Protein AF-A0A7J7NWH2-F1 (afdb_monomer_lite)

Secondary structure (DSSP, 8-state):
-HHHHHHHHHHHHHHHHHHHHHHHHHHHHHHHHHHHHHHHHHHHHHHHHHHHHHHHHHHHHHHHHHHHTS------PPPHHHHHHHHHHHHHHHHHHHHHHHHHHHHHHHHHHHHHHHHHHHHHHHHHHHHHHHHHHHHHHHHHHHHHHHHHHHHHHHHHHHHHHHHHHHHHHS-HHHHHHHHHHHHHHHHHHHHHHHHHHHHHHHHHHHHHHHHHHHHHHHHHHHHHHHHHHHHHHHHHHHHHHHHGGG-

Structure (mmCIF, N/CA/C/O backbone):
data_AF-A0A7J7NWH2-F1
#
_entry.id   AF-A0A7J7NWH2-F1
#
loop_
_atom_site.group_PDB
_atom_site.id
_atom_site.type_symbol
_atom_site.label_atom_id
_atom_site.label_alt_id
_atom_site.label_comp_id
_atom_site.label_asym_id
_atom_site.label_entity_id
_atom_site.label_seq_id
_atom_site.pdbx_PDB_ins_code
_atom_site.Cartn_x
_atom_site.Cartn_y
_atom_site.Cartn_z
_atom_site.occupancy
_atom_site.B_iso_or_equiv
_atom_site.auth_seq_id
_atom_site.auth_comp_id
_atom_site.auth_asym_id
_atom_site.auth_atom_id
_atom_site.pdbx_PDB_model_num
ATOM 1 N N . MET A 1 1 ? -12.385 16.523 13.096 1.00 42.03 1 MET A N 1
ATOM 2 C CA . MET A 1 1 ? -11.917 17.461 12.053 1.00 42.03 1 MET A CA 1
ATOM 3 C C . MET A 1 1 ? -10.409 17.390 11.845 1.00 42.03 1 MET A C 1
ATOM 5 O O . MET A 1 1 ? -10.017 17.396 10.698 1.00 42.03 1 MET A O 1
ATOM 9 N N . VAL A 1 2 ? -9.583 17.246 12.892 1.00 38.19 2 VAL A N 1
ATOM 10 C CA . VAL A 1 2 ? -8.112 17.143 12.751 1.00 38.19 2 VAL A CA 1
ATOM 11 C C . VAL A 1 2 ? -7.663 15.860 12.024 1.00 38.19 2 VAL A C 1
ATOM 13 O O . VAL A 1 2 ? -6.924 15.949 11.060 1.00 38.19 2 VAL A O 1
ATOM 16 N N . ALA A 1 3 ? -8.230 14.693 12.357 1.00 41.72 3 ALA A N 1
ATOM 17 C CA . ALA A 1 3 ? -7.854 13.412 11.732 1.00 41.72 3 ALA A CA 1
ATOM 18 C C . ALA A 1 3 ? -8.201 13.264 10.232 1.00 41.72 3 ALA A C 1
ATOM 20 O O . ALA A 1 3 ? -7.711 12.354 9.585 1.00 41.72 3 ALA A O 1
ATOM 21 N N . ALA A 1 4 ? -9.062 14.125 9.675 1.00 43.22 4 ALA A N 1
ATOM 22 C CA . ALA A 1 4 ? -9.371 14.107 8.239 1.00 43.22 4 ALA A CA 1
ATOM 23 C C . ALA A 1 4 ? -8.361 14.928 7.418 1.00 43.22 4 ALA A C 1
ATOM 25 O O . ALA A 1 4 ? -8.213 14.694 6.226 1.00 43.22 4 ALA A O 1
ATOM 26 N N . VAL A 1 5 ? -7.677 15.880 8.062 1.00 41.94 5 VAL A N 1
ATOM 27 C CA . VAL A 1 5 ? -6.673 16.739 7.423 1.00 41.94 5 VAL A CA 1
ATOM 28 C C . VAL A 1 5 ? -5.338 16.002 7.301 1.00 41.94 5 VAL A C 1
ATOM 30 O O . VAL A 1 5 ? -4.682 16.134 6.275 1.00 41.94 5 VAL A O 1
ATOM 33 N N . ASP A 1 6 ? -4.979 15.169 8.284 1.00 48.03 6 ASP A N 1
ATOM 34 C CA . ASP A 1 6 ? -3.743 14.364 8.253 1.00 48.03 6 ASP A CA 1
ATOM 35 C C . ASP A 1 6 ? -3.772 13.256 7.177 1.00 48.03 6 ASP A C 1
ATOM 37 O O . ASP A 1 6 ? -2.741 12.920 6.589 1.00 48.03 6 ASP A O 1
ATOM 41 N N . ASP A 1 7 ? -4.963 12.733 6.869 1.00 51.66 7 ASP A N 1
ATOM 42 C CA . ASP A 1 7 ? -5.186 11.681 5.864 1.00 51.66 7 ASP A CA 1
ATOM 43 C C . ASP A 1 7 ? -5.081 12.241 4.426 1.00 51.66 7 ASP A C 1
ATOM 45 O O . ASP A 1 7 ? -4.488 11.624 3.542 1.00 51.66 7 ASP A O 1
ATOM 49 N N . GLU A 1 8 ? -5.575 13.465 4.189 1.00 52.34 8 GLU A N 1
ATOM 50 C CA . GLU A 1 8 ? -5.373 14.183 2.918 1.00 52.34 8 GLU A CA 1
ATOM 51 C C . GLU A 1 8 ? -3.922 14.643 2.734 1.00 52.34 8 GLU A C 1
ATOM 53 O O . GLU A 1 8 ? -3.403 14.580 1.618 1.00 52.34 8 GLU A O 1
ATOM 58 N N . PHE A 1 9 ? -3.249 15.059 3.813 1.00 50.22 9 PHE A N 1
ATOM 59 C CA . PHE A 1 9 ? -1.852 15.496 3.760 1.00 50.22 9 PHE A CA 1
ATOM 60 C C . PHE A 1 9 ? -0.910 14.352 3.375 1.00 50.22 9 PHE A C 1
ATOM 62 O O . PHE A 1 9 ? -0.084 14.517 2.482 1.00 50.22 9 PHE A O 1
ATOM 69 N N . SER A 1 10 ? -1.097 13.173 3.973 1.00 62.44 10 SER A N 1
ATOM 70 C CA . SER A 1 10 ? -0.284 11.983 3.679 1.00 62.44 10 SER A CA 1
ATOM 71 C C . SER A 1 10 ? -0.466 11.503 2.233 1.00 62.44 10 SER A C 1
ATOM 73 O O . SER A 1 10 ? 0.479 11.052 1.587 1.00 62.44 10 SER A O 1
ATOM 75 N N . LYS A 1 11 ? -1.682 11.644 1.690 1.00 58.41 11 LYS A N 1
ATOM 76 C CA . LYS A 1 11 ? -1.998 11.312 0.295 1.00 58.41 11 LYS A CA 1
ATOM 77 C C . LYS A 1 11 ? -1.338 12.279 -0.689 1.00 58.41 11 LYS A C 1
ATOM 79 O O . LYS A 1 11 ? -0.757 11.839 -1.675 1.00 58.41 11 LYS A O 1
ATOM 84 N N . LEU A 1 12 ? -1.395 13.577 -0.386 1.00 61.91 12 LEU A N 1
ATOM 85 C CA . LEU A 1 12 ? -0.749 14.637 -1.165 1.00 61.91 12 LEU A CA 1
ATOM 86 C C . LEU A 1 12 ? 0.776 14.515 -1.162 1.00 61.91 12 LEU A C 1
ATOM 88 O O . LEU A 1 12 ? 1.414 14.816 -2.166 1.00 61.91 12 LEU A O 1
ATOM 92 N N . GLU A 1 13 ? 1.367 14.080 -0.053 1.00 65.44 13 GLU A N 1
ATOM 93 C CA . GLU A 1 13 ? 2.818 13.940 0.077 1.00 65.44 13 GLU A CA 1
ATOM 94 C C . GLU A 1 13 ? 3.344 12.755 -0.749 1.00 65.44 13 GLU A C 1
ATOM 96 O O . GLU A 1 13 ? 4.272 12.929 -1.539 1.00 65.44 13 GLU A O 1
ATOM 101 N N . LEU A 1 14 ? 2.657 11.607 -0.703 1.00 56.75 14 LEU A N 1
ATOM 102 C CA . LEU A 1 14 ? 2.934 10.451 -1.571 1.00 56.75 14 LEU A CA 1
ATOM 103 C C . LEU A 1 14 ? 2.718 10.757 -3.062 1.00 56.75 14 LEU A C 1
ATOM 105 O O . LEU A 1 14 ? 3.488 10.320 -3.917 1.00 56.75 14 LEU A O 1
ATOM 109 N N . GLU A 1 15 ? 1.677 11.519 -3.397 1.00 58.44 15 GLU A N 1
ATOM 110 C CA . GLU A 1 15 ? 1.388 11.913 -4.779 1.00 58.44 15 GLU A CA 1
ATOM 111 C C . GLU A 1 15 ? 2.439 12.893 -5.322 1.00 58.44 15 GLU A C 1
ATOM 113 O O . GLU A 1 15 ? 2.851 12.797 -6.479 1.00 58.44 15 GLU A O 1
ATOM 118 N N . LYS A 1 16 ? 2.968 13.762 -4.459 1.00 65.31 16 LYS A N 1
ATOM 119 C CA . LYS A 1 16 ? 4.071 14.668 -4.785 1.00 65.31 16 LYS A CA 1
ATOM 120 C C . LYS A 1 16 ? 5.397 13.928 -4.961 1.00 65.31 16 LYS A C 1
ATOM 122 O O . LYS A 1 16 ? 6.154 14.249 -5.875 1.00 65.31 16 LYS A O 1
ATOM 127 N N . GLU A 1 17 ? 5.685 12.925 -4.134 1.00 57.22 17 GLU A N 1
ATOM 128 C CA . GLU A 1 17 ? 6.858 12.059 -4.319 1.00 57.22 17 GLU A CA 1
ATOM 129 C C . GLU A 1 17 ? 6.773 11.264 -5.629 1.00 57.22 17 GLU A C 1
ATOM 131 O O . GLU A 1 17 ? 7.767 11.177 -6.356 1.00 57.22 17 GLU A O 1
ATOM 136 N N . ARG A 1 18 ? 5.576 10.780 -5.992 1.00 56.66 18 ARG A N 1
ATOM 137 C CA . ARG A 1 18 ? 5.301 10.143 -7.290 1.00 56.66 18 ARG A CA 1
ATOM 138 C C . ARG A 1 18 ? 5.564 11.088 -8.456 1.00 56.66 18 ARG A C 1
ATOM 140 O O . ARG A 1 18 ? 6.207 10.695 -9.428 1.00 56.66 18 ARG A O 1
ATOM 147 N N . GLU A 1 19 ? 5.085 12.323 -8.365 1.00 57.31 19 GLU A N 1
ATOM 148 C CA . GLU A 1 19 ? 5.275 13.324 -9.413 1.00 57.31 19 GLU A CA 1
ATOM 149 C C . GLU A 1 19 ? 6.762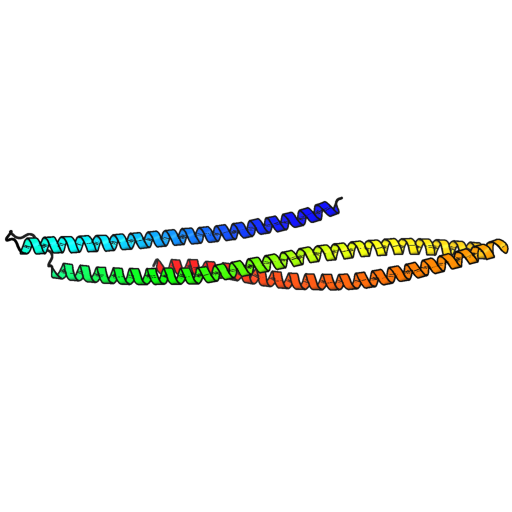 13.672 -9.580 1.00 57.31 19 GLU A C 1
ATOM 151 O O . GLU A 1 19 ? 7.267 13.712 -10.700 1.00 57.31 19 GLU A O 1
ATOM 156 N N . VAL A 1 20 ? 7.504 13.810 -8.477 1.00 61.88 20 VAL A N 1
ATOM 157 C CA . VAL A 1 20 ? 8.949 14.083 -8.503 1.00 61.88 20 VAL A CA 1
ATOM 158 C C . VAL A 1 20 ? 9.750 12.907 -9.071 1.00 61.88 20 VAL A C 1
ATOM 160 O O . VAL A 1 20 ? 10.662 13.128 -9.869 1.00 61.88 20 VAL A O 1
ATOM 163 N N . ALA A 1 21 ? 9.438 11.666 -8.690 1.00 48.91 21 ALA A N 1
ATOM 164 C CA . ALA A 1 21 ? 10.124 10.484 -9.213 1.00 48.91 21 ALA A CA 1
ATOM 165 C C . ALA A 1 21 ? 9.845 10.280 -10.712 1.00 48.91 21 ALA A C 1
ATOM 167 O O . ALA A 1 21 ? 10.774 10.047 -11.487 1.00 48.91 21 ALA A O 1
ATOM 168 N N . ALA A 1 22 ? 8.589 10.449 -11.137 1.00 48.03 22 ALA A N 1
ATOM 169 C CA . ALA A 1 22 ? 8.200 10.361 -12.542 1.00 48.03 22 ALA A CA 1
ATOM 170 C C . ALA A 1 22 ? 8.832 11.475 -13.393 1.00 48.03 22 ALA A C 1
ATOM 172 O O . ALA A 1 22 ? 9.253 11.222 -14.521 1.00 48.03 22 ALA A O 1
ATOM 173 N N . LEU A 1 23 ? 8.933 12.699 -12.863 1.00 55.84 23 LEU A N 1
ATOM 174 C CA . LEU A 1 23 ? 9.604 13.808 -13.546 1.00 55.84 23 LEU A CA 1
ATOM 175 C C . LEU A 1 23 ? 11.102 13.548 -13.720 1.00 55.84 23 LEU A C 1
ATOM 177 O O . LEU A 1 23 ? 11.611 13.753 -14.816 1.00 55.84 23 LEU A O 1
ATOM 181 N N . LYS A 1 24 ? 11.786 13.031 -12.693 1.00 53.12 24 LYS A N 1
ATOM 182 C CA . LYS A 1 24 ? 13.212 12.677 -12.790 1.00 53.12 24 LYS A CA 1
ATOM 183 C C . LYS A 1 24 ? 13.473 11.579 -13.818 1.00 53.12 24 LYS A C 1
ATOM 185 O O . LYS A 1 24 ? 14.427 11.677 -14.576 1.00 53.12 24 LYS A O 1
ATOM 190 N N . LEU A 1 25 ? 12.622 10.553 -13.872 1.00 47.66 25 LEU A N 1
ATOM 191 C CA . LEU A 1 25 ? 12.733 9.498 -14.886 1.00 47.66 25 LEU A CA 1
ATOM 192 C C . LEU A 1 25 ? 12.495 10.042 -16.301 1.00 47.66 25 LEU A C 1
ATOM 194 O O . LEU A 1 25 ? 13.230 9.690 -17.219 1.00 47.66 25 LEU A O 1
ATOM 198 N N . LYS A 1 26 ? 11.517 10.940 -16.475 1.00 51.09 26 LYS A N 1
ATOM 199 C CA . LYS A 1 26 ? 11.272 11.612 -17.761 1.00 51.09 26 LYS A CA 1
ATOM 200 C C . LYS A 1 26 ? 12.427 12.509 -18.192 1.00 51.09 26 LYS A C 1
ATOM 202 O O . LYS A 1 26 ? 12.730 12.548 -19.376 1.00 51.09 26 LYS A O 1
ATOM 207 N N . GLU A 1 27 ? 13.049 13.219 -17.256 1.00 55.75 27 GLU A N 1
ATOM 208 C CA . GLU A 1 27 ? 14.205 14.082 -17.518 1.00 55.75 27 GLU A CA 1
ATOM 209 C C . GLU A 1 27 ? 15.414 13.252 -17.969 1.00 55.75 27 GLU A C 1
ATOM 211 O O . GLU A 1 27 ? 15.982 13.532 -19.018 1.00 55.75 27 GLU A O 1
ATOM 216 N N . VAL A 1 28 ? 15.721 12.157 -17.264 1.00 47.66 28 VAL A N 1
ATOM 217 C CA . VAL A 1 28 ? 16.800 11.228 -17.649 1.00 47.66 28 VAL A CA 1
ATOM 218 C C . VAL A 1 28 ? 16.538 10.590 -19.018 1.00 47.66 28 VAL A C 1
ATOM 220 O O . VAL A 1 28 ? 17.453 10.480 -19.833 1.00 47.66 28 VAL A O 1
ATOM 223 N N . TRP A 1 29 ? 15.292 10.202 -19.303 1.00 47.03 29 TRP A N 1
ATOM 224 C CA . TRP A 1 29 ? 14.929 9.645 -20.606 1.00 47.03 29 TRP A CA 1
ATOM 225 C C . TRP A 1 29 ? 15.042 10.683 -21.730 1.00 47.03 29 TRP A C 1
ATOM 227 O O . TRP A 1 29 ? 15.590 10.377 -22.784 1.00 47.03 29 TRP A O 1
ATOM 237 N N . ALA A 1 30 ? 14.595 11.921 -21.497 1.00 49.44 30 ALA A N 1
ATOM 238 C CA . ALA A 1 30 ? 14.727 13.009 -22.464 1.00 49.44 30 ALA A CA 1
ATOM 239 C C . ALA A 1 30 ? 16.199 13.332 -22.771 1.00 49.44 30 ALA A C 1
ATOM 241 O O . ALA A 1 30 ? 16.556 13.449 -23.938 1.00 49.44 30 ALA A O 1
ATOM 242 N N . GLU A 1 31 ? 17.066 13.387 -21.754 1.00 51.81 31 GLU A N 1
ATOM 243 C CA . GLU A 1 31 ? 18.511 13.580 -21.945 1.00 51.81 31 GLU A CA 1
ATOM 244 C C . GLU A 1 31 ? 19.148 12.438 -22.754 1.00 51.81 31 GLU A C 1
ATOM 246 O O . GLU A 1 31 ? 20.003 12.680 -23.605 1.00 51.81 31 GLU A O 1
ATOM 251 N N . SER A 1 32 ? 18.725 11.192 -22.520 1.00 46.03 32 SER A N 1
ATOM 252 C CA . SER A 1 32 ? 19.213 10.030 -23.271 1.00 46.03 32 SER A CA 1
ATOM 253 C C . SER A 1 32 ? 18.766 10.052 -24.738 1.00 46.03 32 SER A C 1
ATOM 255 O O . SER A 1 32 ? 19.565 9.737 -25.622 1.00 46.03 32 SER A O 1
ATOM 257 N N . VAL A 1 33 ? 17.520 10.458 -25.005 1.00 46.78 33 VAL A N 1
ATOM 258 C CA . VAL A 1 33 ? 16.982 10.616 -26.366 1.00 46.78 33 VAL A CA 1
ATOM 259 C C . VAL A 1 33 ? 17.685 11.754 -27.105 1.00 46.78 33 VAL A C 1
ATOM 261 O O . VAL A 1 33 ? 18.123 11.549 -28.236 1.00 46.78 33 VAL A O 1
ATOM 264 N N . ASP A 1 34 ? 17.862 12.912 -26.465 1.00 54.28 34 ASP A N 1
ATOM 265 C CA . ASP A 1 34 ? 18.563 14.060 -27.051 1.00 54.28 34 ASP A CA 1
ATOM 266 C C . ASP A 1 34 ? 20.012 13.699 -27.420 1.00 54.28 34 ASP A C 1
ATOM 268 O O . ASP A 1 34 ? 20.495 14.059 -28.498 1.00 54.28 34 ASP A O 1
ATOM 272 N N . GLU A 1 35 ? 20.709 12.948 -26.562 1.00 49.78 35 GLU A N 1
ATOM 273 C CA . GLU A 1 35 ? 22.072 12.489 -26.839 1.00 49.78 35 GLU A CA 1
ATOM 274 C C . GLU A 1 35 ? 22.106 11.466 -27.986 1.00 49.78 35 GLU A C 1
ATOM 276 O O . GLU A 1 35 ? 22.949 11.560 -28.881 1.00 49.78 35 GLU A O 1
ATOM 281 N N . ALA A 1 36 ? 21.143 10.539 -28.040 1.00 44.16 36 ALA A N 1
ATOM 282 C CA . ALA A 1 36 ? 21.008 9.601 -29.152 1.00 44.16 36 ALA A CA 1
ATOM 283 C C . ALA A 1 36 ? 20.737 10.318 -30.491 1.00 44.16 36 ALA A C 1
ATOM 285 O O . ALA A 1 36 ? 21.377 10.000 -31.497 1.00 44.16 36 ALA A O 1
ATOM 286 N N . GLU A 1 37 ? 19.854 11.322 -30.519 1.00 49.16 37 GLU A N 1
ATOM 287 C CA . GLU A 1 37 ? 19.589 12.139 -31.714 1.00 49.16 37 GLU A CA 1
ATOM 288 C C . GLU A 1 37 ? 20.829 12.922 -32.160 1.00 49.16 37 GLU A C 1
ATOM 290 O O . GLU A 1 37 ? 21.135 13.015 -33.359 1.00 49.16 37 GLU A O 1
ATOM 295 N N . ARG A 1 38 ? 21.587 13.461 -31.200 1.00 62.41 38 ARG A N 1
ATOM 296 C CA . ARG A 1 38 ? 22.829 14.189 -31.466 1.00 62.41 38 ARG A CA 1
ATOM 297 C C . ARG A 1 38 ? 23.872 13.288 -32.131 1.00 62.41 38 ARG A C 1
ATOM 299 O O . ARG A 1 38 ? 24.513 13.704 -33.101 1.00 62.41 38 ARG A O 1
ATOM 306 N N . LEU A 1 39 ? 23.990 12.048 -31.662 1.00 50.38 39 LEU A N 1
ATOM 307 C CA . LEU A 1 39 ? 24.909 11.040 -32.195 1.00 50.38 39 LEU A CA 1
ATOM 308 C C . LEU A 1 39 ? 24.507 10.560 -33.593 1.00 50.38 39 LEU A C 1
ATOM 310 O O . LEU A 1 39 ? 25.357 10.496 -34.485 1.00 50.38 39 LEU A O 1
ATOM 314 N N . VAL A 1 40 ? 23.216 10.312 -33.830 1.00 49.81 40 VAL A N 1
ATOM 315 C CA . VAL A 1 40 ? 22.693 9.988 -35.171 1.00 49.81 40 VAL A CA 1
ATOM 316 C C . VAL A 1 40 ? 22.983 11.129 -36.153 1.00 49.81 40 VAL A C 1
ATOM 318 O O . VAL A 1 40 ? 23.450 10.901 -37.270 1.00 49.81 40 VAL A O 1
ATOM 321 N N . THR A 1 41 ? 22.800 12.379 -35.724 1.00 62.06 41 THR A N 1
ATOM 322 C CA . THR A 1 41 ? 23.081 13.560 -36.555 1.00 62.06 41 THR A CA 1
ATOM 323 C C . THR A 1 41 ? 24.577 13.706 -36.870 1.00 62.06 41 THR A C 1
ATOM 325 O O . THR A 1 41 ? 24.951 14.051 -37.998 1.00 62.06 41 THR A O 1
ATOM 328 N N . ALA A 1 42 ? 25.455 13.419 -35.903 1.00 60.03 42 ALA A N 1
ATOM 329 C CA . ALA A 1 42 ? 26.905 13.429 -36.098 1.00 60.03 42 ALA A CA 1
ATOM 330 C C . ALA A 1 42 ? 27.367 12.329 -37.075 1.00 60.03 42 ALA A C 1
ATOM 332 O O . ALA A 1 42 ? 28.158 12.612 -37.983 1.00 60.03 42 ALA A O 1
ATOM 333 N N . SER A 1 43 ? 26.819 11.113 -36.953 1.00 52.78 43 SER A N 1
ATOM 334 C CA . SER A 1 43 ? 27.051 9.992 -37.881 1.00 52.78 43 SER A CA 1
ATOM 335 C C . SER A 1 43 ? 26.637 10.354 -39.311 1.00 52.78 43 SER A C 1
ATOM 337 O O . SER A 1 43 ? 27.459 10.306 -40.233 1.00 52.78 43 SER A O 1
ATOM 339 N N . ALA A 1 44 ? 25.407 10.849 -39.487 1.00 56.91 44 ALA A N 1
ATOM 340 C CA . ALA A 1 44 ? 24.885 11.275 -40.785 1.00 56.91 44 ALA A CA 1
ATOM 341 C C . ALA A 1 44 ? 25.741 12.382 -41.428 1.00 56.91 44 ALA A C 1
ATOM 343 O O . ALA A 1 44 ? 25.976 12.388 -42.638 1.00 56.91 44 ALA A O 1
ATOM 344 N N . THR A 1 45 ? 26.264 13.312 -40.624 1.00 65.12 45 THR A N 1
ATOM 345 C CA . THR A 1 45 ? 27.167 14.372 -41.099 1.00 65.12 45 THR A CA 1
ATOM 346 C C . THR A 1 45 ? 28.505 13.804 -41.588 1.00 65.12 45 THR A C 1
ATOM 348 O O . THR A 1 45 ? 29.005 14.212 -42.638 1.00 65.12 45 THR A O 1
ATOM 351 N N . SER A 1 46 ? 29.074 12.830 -40.872 1.00 62.97 46 SER A N 1
ATOM 352 C CA . SER A 1 46 ? 30.309 12.143 -41.271 1.00 62.97 46 SER A CA 1
ATOM 353 C C . SER A 1 46 ? 30.134 11.351 -42.575 1.00 62.97 46 SER A C 1
ATOM 355 O O . SER A 1 46 ? 30.945 11.475 -43.497 1.00 62.97 46 SER A O 1
ATOM 357 N N . GLN A 1 47 ? 29.025 10.617 -42.710 1.00 56.03 47 GLN A N 1
ATOM 358 C CA . GLN A 1 47 ? 28.688 9.880 -43.931 1.00 56.03 47 GLN A CA 1
ATOM 359 C C . GLN A 1 47 ? 28.471 10.802 -45.132 1.00 56.03 47 GLN A C 1
ATOM 361 O O . GLN A 1 47 ? 28.984 10.525 -46.216 1.00 56.03 47 GLN A O 1
ATOM 366 N N . ASN A 1 48 ? 27.776 11.927 -44.945 1.00 64.75 48 ASN A N 1
ATOM 367 C CA . ASN A 1 48 ? 27.600 12.929 -45.996 1.00 64.75 48 ASN A CA 1
ATOM 368 C C . ASN A 1 48 ? 28.941 13.533 -46.443 1.00 64.75 48 ASN A C 1
ATOM 370 O O . ASN A 1 48 ? 29.143 13.765 -47.635 1.00 64.75 48 ASN A O 1
ATOM 374 N N . ASN A 1 49 ? 29.888 13.726 -45.520 1.00 65.44 49 ASN A N 1
ATOM 375 C CA . ASN A 1 49 ? 31.236 14.194 -45.849 1.00 65.44 49 ASN A CA 1
ATOM 376 C C . ASN A 1 49 ? 32.043 13.151 -46.643 1.00 65.44 49 ASN A C 1
ATOM 378 O O . ASN A 1 49 ? 32.698 13.511 -47.623 1.00 65.44 49 ASN A O 1
ATOM 382 N N . LEU A 1 50 ? 31.991 11.868 -46.265 1.00 58.69 50 LEU A N 1
ATOM 383 C CA . LEU A 1 50 ? 32.639 10.772 -47.004 1.00 58.69 50 LEU A CA 1
ATOM 384 C C . LEU A 1 50 ? 32.019 10.581 -48.397 1.00 58.69 50 LEU A C 1
ATOM 386 O O . LEU A 1 50 ? 32.743 10.489 -49.389 1.00 58.69 50 LEU A O 1
ATOM 390 N N . ALA A 1 51 ? 30.688 10.611 -48.493 1.00 57.91 51 ALA A N 1
ATOM 391 C CA . ALA A 1 51 ? 29.964 10.560 -49.760 1.00 57.91 51 ALA A CA 1
ATOM 392 C C . ALA A 1 51 ? 30.295 11.765 -50.659 1.00 57.91 51 ALA A C 1
ATOM 394 O O . ALA A 1 51 ? 30.478 11.606 -51.866 1.00 57.91 51 ALA A O 1
ATOM 395 N N . GLY A 1 52 ? 30.443 12.957 -50.072 1.00 60.88 52 GLY A N 1
ATOM 396 C CA . GLY A 1 52 ? 30.893 14.160 -50.771 1.00 60.88 52 GLY A CA 1
ATOM 397 C C . GLY A 1 52 ? 32.311 14.027 -51.333 1.00 60.88 52 GLY A C 1
ATOM 398 O O . GLY A 1 52 ? 32.539 14.369 -52.492 1.00 60.88 52 GLY A O 1
ATOM 399 N N . LYS A 1 53 ? 33.252 13.467 -50.559 1.00 63.56 53 LYS A N 1
ATOM 400 C CA . LYS A 1 53 ? 34.623 13.182 -51.024 1.00 63.56 53 LYS A CA 1
ATOM 401 C C . LYS A 1 53 ? 34.649 12.139 -52.146 1.00 63.56 53 LYS A C 1
ATOM 403 O O . LYS A 1 53 ? 35.336 12.343 -53.142 1.00 63.56 53 LYS A O 1
ATOM 408 N N . LEU A 1 54 ? 33.858 11.068 -52.033 1.00 45.78 54 LEU A N 1
ATOM 409 C CA . LEU A 1 54 ? 33.692 10.063 -53.093 1.00 45.78 54 LEU A CA 1
ATOM 410 C C . LEU A 1 54 ? 33.113 10.666 -54.376 1.00 45.78 54 LEU A C 1
ATOM 412 O O . LEU A 1 54 ? 33.564 10.341 -55.472 1.00 45.78 54 LEU A O 1
ATOM 416 N N . TYR A 1 55 ? 32.127 11.556 -54.251 1.00 64.81 55 TYR A N 1
ATOM 417 C CA . TYR A 1 55 ? 31.560 12.266 -55.394 1.00 64.81 55 TYR A CA 1
ATOM 418 C C . TYR A 1 55 ? 32.607 13.156 -56.075 1.00 64.81 55 TYR A C 1
ATOM 420 O O . TYR A 1 55 ? 32.736 13.113 -57.297 1.00 64.81 55 TYR A O 1
ATOM 428 N N . GLN A 1 56 ? 33.392 13.907 -55.294 1.00 64.88 56 GLN A N 1
ATOM 429 C CA . GLN A 1 56 ? 34.482 14.733 -55.816 1.00 64.88 56 GLN A CA 1
ATOM 430 C C . GLN A 1 56 ? 35.545 13.897 -56.535 1.00 64.88 56 GLN A C 1
ATOM 432 O O . GLN A 1 56 ? 35.915 14.263 -57.643 1.00 64.88 56 GLN A O 1
ATOM 437 N N . LEU A 1 57 ? 35.964 12.759 -55.968 1.00 57.34 57 LEU A N 1
ATOM 438 C CA . LEU A 1 57 ? 36.941 11.855 -56.591 1.00 57.34 57 LEU A CA 1
ATOM 439 C C . LEU A 1 57 ? 36.432 11.225 -57.893 1.00 57.34 57 LEU A C 1
ATOM 441 O O . LEU A 1 57 ? 37.166 11.143 -58.873 1.00 57.34 57 LEU A O 1
ATOM 445 N N . ARG A 1 58 ? 35.161 10.806 -57.941 1.00 60.09 58 ARG A N 1
ATOM 446 C CA . ARG A 1 58 ? 34.546 10.281 -59.176 1.00 60.09 58 ARG A CA 1
ATOM 447 C C . ARG A 1 58 ? 34.428 11.355 -60.254 1.00 60.09 58 ARG A C 1
ATOM 449 O O . ARG A 1 58 ? 34.580 11.053 -61.435 1.00 60.09 58 ARG A O 1
ATOM 456 N N . TYR A 1 59 ? 34.159 12.592 -59.847 1.00 62.09 59 TYR A N 1
ATOM 457 C CA . TYR A 1 59 ? 34.093 13.735 -60.745 1.00 62.09 59 TYR A CA 1
ATOM 458 C C . TYR A 1 59 ? 35.478 14.091 -61.310 1.00 62.09 59 TYR A C 1
ATOM 460 O O . TYR A 1 59 ? 35.609 14.207 -62.525 1.00 62.09 59 TYR A O 1
ATOM 468 N N . THR A 1 60 ? 36.525 14.166 -60.478 1.00 60.28 60 THR A N 1
ATOM 469 C CA . THR A 1 60 ? 37.901 14.379 -60.964 1.00 60.28 60 THR A CA 1
ATOM 470 C C . THR A 1 60 ? 38.391 13.231 -61.835 1.00 60.28 60 THR A C 1
ATOM 472 O O . THR A 1 60 ? 39.038 13.497 -62.843 1.00 60.28 60 THR A O 1
ATOM 475 N N . LYS A 1 61 ? 38.040 11.976 -61.523 1.00 56.16 61 LYS A N 1
ATOM 476 C CA . LYS A 1 61 ? 38.315 10.840 -62.414 1.00 56.16 61 LYS A CA 1
ATOM 477 C C . LYS A 1 61 ? 37.700 11.060 -63.795 1.00 56.16 61 LYS A C 1
ATOM 479 O O . LYS A 1 61 ? 38.399 10.979 -64.793 1.00 56.16 61 LYS A O 1
ATOM 484 N N . ALA A 1 62 ? 36.413 11.408 -63.848 1.00 57.59 62 ALA A N 1
ATOM 485 C CA . ALA A 1 62 ? 35.715 11.661 -65.106 1.00 57.59 62 ALA A CA 1
ATOM 486 C C . ALA A 1 62 ? 36.307 12.846 -65.894 1.00 57.59 62 ALA A C 1
ATOM 488 O O . ALA A 1 62 ? 36.374 12.780 -67.119 1.00 57.59 62 ALA A O 1
ATOM 489 N N . GLU A 1 63 ? 36.762 13.908 -65.216 1.00 63.50 63 GLU A N 1
ATOM 490 C CA . GLU A 1 63 ? 37.487 15.015 -65.855 1.00 63.50 63 GLU A CA 1
ATOM 491 C C . GLU A 1 63 ? 38.842 14.569 -66.420 1.00 63.50 63 GLU A C 1
ATOM 493 O O . GLU A 1 63 ? 39.181 14.959 -67.533 1.00 63.50 63 GLU A O 1
ATOM 498 N N . ILE A 1 64 ? 39.593 13.733 -65.695 1.00 58.12 64 ILE A N 1
ATOM 499 C CA . ILE A 1 64 ? 40.880 13.184 -66.145 1.00 58.12 64 ILE A CA 1
ATOM 500 C C . ILE A 1 64 ? 40.688 12.255 -67.347 1.00 58.12 64 ILE A C 1
ATOM 502 O O . ILE A 1 64 ? 41.405 12.407 -68.332 1.00 58.12 64 ILE A O 1
ATOM 506 N N . THR A 1 65 ? 39.696 11.360 -67.320 1.00 58.25 65 THR A N 1
ATOM 507 C CA . THR A 1 65 ? 39.365 10.478 -68.451 1.00 58.25 65 THR A CA 1
ATOM 508 C C . THR A 1 65 ? 38.913 11.282 -69.678 1.00 58.25 65 THR A C 1
ATOM 510 O O . THR A 1 65 ? 39.360 11.030 -70.792 1.00 58.25 65 THR A O 1
ATOM 513 N N . ALA A 1 66 ? 38.083 12.316 -69.498 1.00 59.38 66 ALA A N 1
ATOM 514 C CA . ALA A 1 66 ? 37.674 13.193 -70.599 1.00 59.38 66 ALA A CA 1
ATOM 515 C C . ALA A 1 66 ? 38.836 14.051 -71.143 1.00 59.38 66 ALA A C 1
ATOM 517 O O . ALA A 1 66 ? 38.857 14.392 -72.327 1.00 59.38 66 ALA A O 1
ATOM 518 N N . PHE A 1 67 ? 39.800 14.409 -70.287 1.00 56.09 67 PHE A N 1
ATOM 519 C CA . PHE A 1 67 ? 41.010 15.142 -70.660 1.00 56.09 67 PHE A CA 1
ATOM 520 C C . PHE A 1 67 ? 42.021 14.249 -71.392 1.00 56.09 67 PHE A C 1
ATOM 522 O O . PHE A 1 67 ? 42.602 14.684 -72.380 1.00 56.09 67 PHE A O 1
ATOM 529 N N . SER A 1 68 ? 42.203 12.992 -70.978 1.00 56.88 68 SER A N 1
ATOM 530 C CA . SER A 1 68 ? 43.094 12.039 -71.656 1.00 56.88 68 SER A CA 1
ATOM 531 C C . SER A 1 68 ? 42.574 11.613 -73.038 1.00 56.88 68 SER A C 1
ATOM 533 O O . SER A 1 68 ? 43.369 11.320 -73.931 1.00 56.88 68 SER A O 1
ATOM 535 N N . GLU A 1 69 ? 41.257 11.666 -73.264 1.00 61.25 69 GLU A N 1
ATOM 536 C CA . GLU A 1 69 ? 40.620 11.439 -74.572 1.00 61.25 69 GLU A CA 1
ATOM 537 C C . GLU A 1 69 ? 40.736 12.639 -75.543 1.00 61.25 69 GLU A C 1
ATOM 539 O O . GLU A 1 69 ? 40.535 12.482 -76.753 1.00 61.25 69 GLU A O 1
ATOM 544 N N . GLY A 1 70 ? 41.097 13.834 -75.056 1.00 57.97 70 GLY A N 1
ATOM 545 C CA . GLY A 1 70 ? 41.276 15.049 -75.855 1.00 57.97 70 GLY A CA 1
ATOM 546 C C . GLY A 1 70 ? 42.688 15.625 -75.732 1.00 57.97 70 GLY A C 1
ATOM 547 O O . GLY A 1 70 ? 42.979 16.311 -74.768 1.00 57.97 70 GLY A O 1
ATOM 548 N N . ASN A 1 71 ? 43.550 15.406 -76.733 1.00 52.06 71 ASN A N 1
ATOM 549 C CA . ASN A 1 71 ? 44.947 15.882 -76.799 1.00 52.06 71 ASN A CA 1
ATOM 550 C C . ASN A 1 71 ? 45.177 17.332 -76.290 1.00 52.06 71 ASN A C 1
ATOM 552 O O . ASN A 1 71 ? 45.108 18.280 -77.079 1.00 52.06 71 ASN A O 1
ATOM 556 N N . TYR A 1 72 ? 45.554 17.501 -75.019 1.00 52.19 72 TYR A N 1
ATOM 557 C CA . TYR A 1 72 ? 46.049 18.758 -74.446 1.00 52.19 72 TYR A CA 1
ATOM 558 C C . TYR A 1 72 ? 47.260 18.513 -73.530 1.00 52.19 72 TYR A C 1
ATOM 560 O O . TYR A 1 72 ? 47.372 17.471 -72.891 1.00 52.19 72 TYR A O 1
ATOM 568 N N . GLU A 1 73 ? 48.191 19.475 -73.528 1.00 50.62 73 GLU A N 1
ATOM 569 C CA . GLU A 1 73 ? 49.518 19.395 -72.897 1.00 50.62 73 GLU A CA 1
ATOM 570 C C . GLU A 1 73 ? 49.484 19.266 -71.362 1.00 50.62 73 GLU A C 1
ATOM 572 O O . GLU A 1 73 ? 48.618 19.823 -70.685 1.00 50.62 73 GLU A O 1
ATOM 577 N N . GLU A 1 74 ? 50.487 18.532 -70.864 1.00 50.94 74 GLU A N 1
ATOM 578 C CA . GLU A 1 74 ? 50.784 18.115 -69.487 1.00 50.94 74 GLU A CA 1
ATOM 579 C C . GLU A 1 74 ? 50.342 19.101 -68.392 1.00 50.94 74 GLU A C 1
ATOM 581 O O . GLU A 1 74 ? 51.031 20.062 -68.039 1.00 50.94 74 GLU A O 1
ATOM 586 N N . LYS A 1 75 ? 49.209 18.781 -67.764 1.00 52.97 75 LYS A N 1
ATOM 587 C CA . LYS A 1 75 ? 49.033 18.999 -66.327 1.00 52.97 75 LYS A CA 1
ATOM 588 C C . LYS A 1 75 ? 49.582 17.773 -65.601 1.00 52.97 75 LYS A C 1
ATOM 590 O O . LYS A 1 75 ? 49.494 16.669 -66.122 1.00 52.97 75 LYS A O 1
ATOM 595 N N . GLU A 1 76 ? 50.129 17.971 -64.407 1.00 53.72 76 GLU A N 1
ATOM 596 C CA . GLU A 1 76 ? 50.464 16.892 -63.473 1.00 53.72 76 GLU A CA 1
ATOM 597 C C . GLU A 1 76 ? 49.148 16.189 -63.092 1.00 53.72 76 GLU A C 1
ATOM 599 O O . GLU A 1 76 ? 48.366 16.682 -62.277 1.00 53.72 76 GLU A O 1
ATOM 604 N N . ILE A 1 77 ? 48.827 15.129 -63.833 1.00 55.44 77 ILE A N 1
ATOM 605 C CA . ILE A 1 77 ? 47.618 14.327 -63.677 1.00 55.44 77 ILE A CA 1
ATOM 606 C C . ILE A 1 77 ? 47.930 13.299 -62.594 1.00 55.44 77 ILE A C 1
ATOM 608 O O . ILE A 1 77 ? 48.881 12.536 -62.725 1.00 55.44 77 ILE A O 1
ATOM 612 N N . VAL A 1 78 ? 47.148 13.315 -61.516 1.00 57.91 78 VAL A N 1
ATOM 613 C CA . VAL A 1 78 ? 47.117 12.217 -60.541 1.00 57.91 78 VAL A CA 1
ATOM 614 C C . VAL A 1 78 ? 46.730 10.948 -61.298 1.00 57.91 78 VAL A C 1
ATOM 616 O O . VAL A 1 78 ? 45.740 10.976 -62.035 1.00 57.91 78 VAL A O 1
ATOM 619 N N . ASP A 1 79 ? 47.507 9.874 -61.148 1.00 70.81 79 ASP A N 1
ATOM 620 C CA . ASP A 1 79 ? 47.291 8.635 -61.896 1.00 70.81 79 ASP A CA 1
ATOM 621 C C . ASP A 1 79 ? 45.883 8.082 -61.622 1.00 70.81 79 ASP A C 1
ATOM 623 O O . ASP A 1 79 ? 45.409 8.036 -60.485 1.00 70.81 79 ASP A O 1
ATOM 627 N N . GLU A 1 80 ? 45.186 7.663 -62.681 1.00 66.69 80 GLU A N 1
ATOM 628 C CA . GLU A 1 80 ? 43.813 7.142 -62.593 1.00 66.69 80 GLU A CA 1
ATOM 629 C C . GLU A 1 80 ? 43.720 5.927 -61.649 1.00 66.69 80 GLU A C 1
ATOM 631 O O . GLU A 1 80 ? 42.711 5.748 -60.965 1.00 66.69 80 GLU A O 1
ATOM 636 N N . GLU A 1 81 ? 44.808 5.156 -61.557 1.00 72.50 81 GLU A N 1
ATOM 637 C CA . GLU A 1 81 ? 44.988 4.026 -60.640 1.00 72.50 81 GLU A CA 1
ATOM 638 C C . GLU A 1 81 ? 45.038 4.477 -59.164 1.00 72.50 81 GLU A C 1
ATOM 640 O O . GLU A 1 81 ? 44.379 3.870 -58.321 1.00 72.50 81 GLU A O 1
ATOM 645 N N . GLU A 1 82 ? 45.697 5.600 -58.845 1.00 72.06 82 GLU A N 1
ATOM 646 C CA . GLU A 1 82 ? 45.695 6.176 -57.487 1.00 72.06 82 GLU A CA 1
ATOM 647 C C . GLU A 1 82 ? 44.296 6.681 -57.092 1.00 72.06 82 GLU A C 1
ATOM 649 O O . GLU A 1 82 ? 43.885 6.582 -55.933 1.00 72.06 82 GLU A O 1
ATOM 654 N N . ILE A 1 83 ? 43.525 7.205 -58.052 1.00 69.19 83 ILE A N 1
ATOM 655 C CA . ILE A 1 83 ? 42.142 7.646 -57.817 1.00 69.19 83 ILE A CA 1
ATOM 656 C C . ILE A 1 83 ? 41.207 6.455 -57.587 1.00 69.19 83 ILE A C 1
ATOM 658 O O . ILE A 1 83 ? 40.319 6.543 -56.733 1.00 69.19 83 ILE A O 1
ATOM 662 N N . GLU A 1 84 ? 41.393 5.348 -58.310 1.00 73.19 84 GLU A N 1
ATOM 663 C CA . GLU A 1 84 ? 40.670 4.097 -58.053 1.00 73.19 84 GLU A CA 1
ATOM 664 C C . GLU A 1 84 ? 41.002 3.522 -56.673 1.00 73.19 84 GLU A C 1
ATOM 666 O O . GLU A 1 84 ? 40.078 3.215 -55.920 1.00 73.19 84 GLU A O 1
ATOM 671 N N . GLU A 1 85 ? 42.281 3.471 -56.289 1.00 77.69 85 GLU A N 1
ATOM 672 C CA . GLU A 1 85 ? 42.696 2.979 -54.969 1.00 77.69 85 GLU A CA 1
ATOM 673 C C . GLU A 1 85 ? 42.115 3.839 -53.830 1.00 77.69 85 GLU A C 1
ATOM 675 O O . GLU A 1 85 ? 41.573 3.312 -52.852 1.00 77.69 85 GLU A O 1
ATOM 680 N N . MET A 1 86 ? 42.132 5.171 -53.976 1.00 72.00 86 MET A N 1
ATOM 681 C CA . MET A 1 86 ? 41.495 6.085 -53.019 1.00 72.00 86 MET A CA 1
ATOM 682 C C . MET A 1 86 ? 39.971 5.904 -52.954 1.00 72.00 86 MET A C 1
ATOM 684 O O . MET A 1 86 ? 39.385 5.973 -51.869 1.00 72.00 86 MET A O 1
ATOM 688 N N . ALA A 1 87 ? 39.310 5.679 -54.093 1.00 70.19 87 ALA A N 1
ATOM 689 C CA . ALA A 1 87 ? 37.867 5.463 -54.144 1.00 70.19 87 ALA A CA 1
ATOM 690 C C . ALA A 1 87 ? 37.459 4.125 -53.504 1.00 70.19 87 ALA A C 1
ATOM 692 O O . ALA A 1 87 ? 36.457 4.080 -52.786 1.00 70.19 87 ALA A O 1
ATOM 693 N N . ASP A 1 88 ? 38.235 3.062 -53.711 1.00 78.25 88 ASP A N 1
ATOM 694 C CA . ASP A 1 88 ? 38.011 1.755 -53.089 1.00 78.25 88 ASP A CA 1
ATOM 695 C C . ASP A 1 88 ? 38.270 1.791 -51.579 1.00 78.25 88 ASP A C 1
ATOM 697 O O . ASP A 1 88 ? 37.465 1.262 -50.804 1.00 78.25 88 ASP A O 1
ATOM 701 N N . GLY A 1 89 ? 39.323 2.490 -51.142 1.00 77.50 89 GLY A N 1
ATOM 702 C CA . GLY A 1 89 ? 39.580 2.759 -49.726 1.00 77.50 89 GLY A CA 1
ATOM 703 C C . GLY A 1 89 ? 38.409 3.478 -49.053 1.00 77.50 89 GLY A C 1
ATOM 704 O O . GLY A 1 89 ? 37.910 3.023 -48.023 1.00 77.50 89 GLY A O 1
ATOM 705 N N . LEU A 1 90 ? 37.896 4.543 -49.678 1.00 72.56 90 LEU A N 1
ATOM 706 C CA . LEU A 1 90 ? 36.747 5.296 -49.168 1.00 72.56 90 LEU A CA 1
ATOM 707 C C . LEU A 1 90 ? 35.437 4.499 -49.191 1.00 72.56 90 LEU A C 1
ATOM 709 O O . LEU A 1 90 ? 34.640 4.631 -48.264 1.00 72.56 90 LEU A O 1
ATOM 713 N N . ASN A 1 91 ? 35.190 3.673 -50.214 1.00 74.19 91 ASN A N 1
ATOM 714 C CA . ASN A 1 91 ? 34.013 2.797 -50.241 1.00 74.19 91 ASN A CA 1
ATOM 715 C C . ASN A 1 91 ? 34.057 1.796 -49.079 1.00 74.19 91 ASN A C 1
ATOM 717 O O . ASN A 1 91 ? 33.049 1.605 -48.402 1.00 74.19 91 ASN A O 1
ATOM 721 N N . LYS A 1 92 ? 35.230 1.209 -48.810 1.00 81.12 92 LYS A N 1
ATOM 722 C CA . LYS A 1 92 ? 35.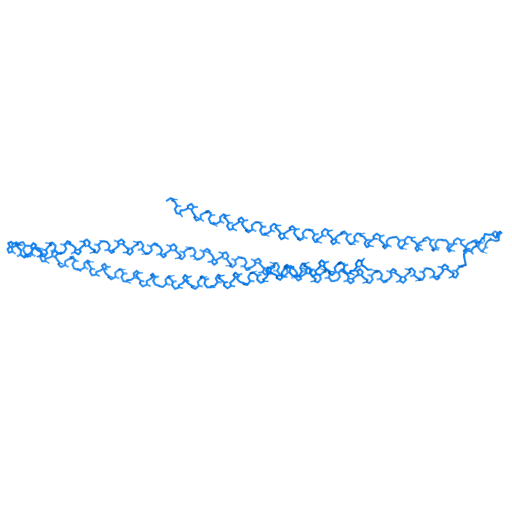425 0.272 -47.700 1.00 81.12 92 LYS A CA 1
ATOM 723 C C . LYS A 1 92 ? 35.237 0.943 -46.340 1.00 81.12 92 LYS A C 1
ATOM 725 O O . LYS A 1 92 ? 34.590 0.376 -45.465 1.00 81.12 92 LYS A O 1
ATOM 730 N N . GLU A 1 93 ? 35.764 2.152 -46.160 1.00 73.19 93 GLU A N 1
ATOM 731 C CA . GLU A 1 93 ? 35.531 2.945 -44.945 1.00 73.19 93 GLU A CA 1
ATOM 732 C C . GLU A 1 93 ? 34.048 3.289 -44.759 1.00 73.19 93 GLU A C 1
ATOM 734 O O . GLU A 1 93 ? 33.531 3.206 -43.646 1.00 73.19 93 GLU A O 1
ATOM 739 N N . LEU A 1 94 ? 33.348 3.633 -45.842 1.00 73.00 94 LEU A N 1
ATOM 740 C CA . LEU A 1 94 ? 31.928 3.971 -45.807 1.00 73.00 94 LEU A CA 1
ATOM 741 C C . LEU A 1 94 ? 31.045 2.749 -45.507 1.00 73.00 94 LEU A C 1
ATOM 743 O O . LEU A 1 94 ? 30.049 2.879 -44.799 1.00 73.00 94 LEU A O 1
ATOM 747 N N . GLU A 1 95 ? 31.414 1.567 -45.997 1.00 80.38 95 GLU A N 1
ATOM 748 C CA . GLU A 1 95 ? 30.724 0.312 -45.684 1.00 80.38 95 GLU A CA 1
ATOM 749 C C . GLU A 1 95 ? 30.914 -0.084 -44.214 1.00 80.38 95 GLU A C 1
ATOM 751 O O . GLU A 1 95 ? 29.931 -0.317 -43.515 1.00 80.38 95 GLU A O 1
ATOM 756 N N . VAL A 1 96 ? 32.143 0.002 -43.691 1.00 75.94 96 VAL A N 1
ATOM 757 C CA . VAL A 1 96 ? 32.419 -0.199 -42.256 1.00 75.94 96 VAL A CA 1
ATOM 758 C C . VAL A 1 96 ? 31.677 0.825 -41.387 1.00 75.94 96 VAL A C 1
ATOM 760 O O . VAL A 1 96 ? 31.180 0.484 -40.314 1.00 75.94 96 VAL A O 1
ATOM 763 N N . ALA A 1 97 ? 31.580 2.084 -41.826 1.00 69.44 97 ALA A N 1
ATOM 764 C CA . ALA A 1 97 ? 30.828 3.112 -41.109 1.00 69.44 97 ALA A CA 1
ATOM 765 C C . ALA A 1 97 ? 29.319 2.810 -41.073 1.00 69.44 97 ALA A C 1
ATOM 767 O O . ALA A 1 97 ? 28.693 3.005 -40.032 1.00 69.44 97 ALA A O 1
ATOM 768 N N . ARG A 1 98 ? 28.745 2.297 -42.171 1.00 74.75 98 ARG A N 1
ATOM 769 C CA . ARG A 1 98 ? 27.337 1.869 -42.230 1.00 74.75 98 ARG A CA 1
ATOM 770 C C . ARG A 1 98 ? 27.060 0.662 -41.343 1.00 74.75 98 ARG A C 1
ATOM 772 O O . ARG A 1 98 ? 26.097 0.693 -40.590 1.00 74.75 98 ARG A O 1
ATOM 779 N N . GLU A 1 99 ? 27.916 -0.359 -41.373 1.00 75.69 99 GLU A N 1
ATOM 780 C CA . GLU A 1 99 ? 27.767 -1.538 -40.508 1.00 75.69 99 GLU A CA 1
ATOM 781 C C . GLU A 1 99 ? 27.822 -1.163 -39.018 1.00 75.69 99 GLU A C 1
ATOM 783 O O . GLU A 1 99 ? 27.047 -1.679 -38.212 1.00 75.69 99 GLU A O 1
ATOM 788 N N . ARG A 1 100 ? 28.706 -0.228 -38.638 1.00 73.44 100 ARG A N 1
ATOM 789 C CA . ARG A 1 100 ? 28.782 0.290 -37.261 1.00 73.44 100 ARG A CA 1
ATOM 790 C C . ARG A 1 100 ? 27.528 1.059 -36.856 1.00 73.44 100 ARG A C 1
ATOM 792 O O . ARG A 1 100 ? 27.084 0.919 -35.719 1.00 73.44 100 ARG A O 1
ATOM 799 N N . GLU A 1 101 ? 26.970 1.862 -37.757 1.00 71.44 101 GLU A N 1
ATOM 800 C CA . GLU A 1 101 ? 25.723 2.590 -37.510 1.00 71.44 101 GLU A CA 1
ATOM 801 C C . GLU A 1 101 ? 24.533 1.635 -37.375 1.00 71.44 101 GLU A C 1
ATOM 803 O O . GLU A 1 101 ? 23.758 1.757 -36.430 1.00 71.44 101 GLU A O 1
ATOM 808 N N . GLU A 1 102 ? 24.421 0.639 -38.253 1.00 73.69 102 GLU A N 1
ATOM 809 C CA . GLU A 1 102 ? 23.354 -0.361 -38.200 1.00 73.69 102 GLU A CA 1
ATOM 810 C C . GLU A 1 102 ? 23.424 -1.189 -36.908 1.00 73.69 102 GLU A C 1
ATOM 812 O O . GLU A 1 102 ? 22.413 -1.360 -36.227 1.00 73.69 102 GLU A O 1
ATOM 817 N N . GLN A 1 103 ? 24.624 -1.612 -36.489 1.00 70.81 103 GLN A N 1
ATOM 818 C CA . GLN A 1 103 ? 24.823 -2.259 -35.187 1.00 70.81 103 GLN A CA 1
ATOM 819 C C . GLN A 1 103 ? 24.494 -1.334 -34.010 1.00 70.81 103 GLN A C 1
ATOM 821 O O . GLN A 1 103 ? 23.972 -1.798 -32.996 1.00 70.81 103 GLN A O 1
ATOM 826 N N . ALA A 1 104 ? 24.783 -0.033 -34.117 1.00 66.44 104 ALA A N 1
ATOM 827 C CA . ALA A 1 104 ? 24.449 0.924 -33.070 1.00 66.44 104 ALA A CA 1
ATOM 828 C C . ALA A 1 104 ? 22.941 1.148 -32.943 1.00 66.44 104 ALA A C 1
ATOM 830 O O . ALA A 1 104 ? 22.434 1.185 -31.824 1.00 66.44 104 ALA A O 1
ATOM 831 N N . LEU A 1 105 ? 22.230 1.234 -34.067 1.00 70.38 105 LEU A N 1
ATOM 832 C CA . LEU A 1 105 ? 20.775 1.338 -34.096 1.00 70.38 105 LEU A CA 1
ATOM 833 C C . LEU A 1 105 ? 20.110 0.071 -33.552 1.00 70.38 105 LEU A C 1
ATOM 835 O O . LEU A 1 105 ? 19.185 0.183 -32.752 1.00 70.38 105 LEU A O 1
ATOM 839 N N . LEU A 1 106 ? 20.603 -1.116 -33.925 1.00 71.06 106 LEU A N 1
ATOM 840 C CA . LEU A 1 106 ? 20.080 -2.388 -33.420 1.00 71.06 106 LEU A CA 1
ATOM 841 C C . LEU A 1 106 ? 20.268 -2.503 -31.900 1.00 71.06 106 LEU A C 1
ATOM 843 O O . LEU A 1 106 ? 19.323 -2.803 -31.178 1.00 71.06 106 LEU A O 1
ATOM 847 N N . TYR A 1 107 ? 21.470 -2.184 -31.412 1.00 68.44 107 TYR A N 1
ATOM 848 C CA . TYR A 1 107 ? 21.786 -2.174 -29.985 1.00 68.44 107 TYR A CA 1
ATOM 849 C C . TYR A 1 107 ? 20.917 -1.173 -29.209 1.00 68.44 107 TYR A C 1
ATOM 851 O O . TYR A 1 107 ? 20.403 -1.502 -28.145 1.00 68.44 107 TYR A O 1
ATOM 859 N N . ASN A 1 108 ? 20.709 0.034 -29.746 1.00 67.69 108 ASN A N 1
ATOM 860 C CA . ASN A 1 108 ? 19.858 1.039 -29.109 1.00 67.69 108 ASN A CA 1
ATOM 861 C C . ASN A 1 108 ? 18.380 0.622 -29.091 1.00 67.69 108 ASN A C 1
ATOM 863 O O . ASN A 1 108 ? 17.698 0.898 -28.109 1.00 67.69 108 ASN A O 1
ATOM 867 N N . ALA A 1 109 ? 17.890 -0.041 -30.143 1.00 70.19 109 ALA A N 1
ATOM 868 C CA . ALA A 1 109 ? 16.515 -0.529 -30.207 1.00 70.19 109 ALA A CA 1
ATOM 869 C C . ALA A 1 109 ? 16.258 -1.657 -29.194 1.00 70.19 109 ALA A C 1
ATOM 871 O O . ALA A 1 109 ? 15.297 -1.582 -28.435 1.00 70.19 109 ALA A O 1
ATOM 872 N N . GLU A 1 110 ? 17.148 -2.654 -29.119 1.00 73.06 110 GLU A N 1
ATOM 873 C CA . GLU A 1 110 ? 17.039 -3.741 -28.134 1.00 73.06 110 GLU A CA 1
ATOM 874 C C . GLU A 1 110 ? 17.098 -3.210 -26.695 1.00 73.06 110 GLU A C 1
ATOM 876 O O . GLU A 1 110 ? 16.310 -3.620 -25.843 1.00 73.06 110 GLU A O 1
ATOM 881 N N . TYR A 1 111 ? 17.986 -2.249 -26.423 1.00 69.81 111 TYR A N 1
ATOM 882 C CA . TYR A 1 111 ? 18.030 -1.602 -25.117 1.00 69.81 111 TYR A CA 1
ATOM 883 C C . TYR A 1 111 ? 16.751 -0.805 -24.832 1.00 69.81 111 TYR A C 1
ATOM 885 O O . TYR A 1 111 ? 16.221 -0.915 -23.732 1.00 69.81 111 TYR A O 1
ATOM 893 N N . ALA A 1 112 ? 16.218 -0.042 -25.790 1.00 69.44 112 ALA A N 1
ATOM 894 C CA . ALA A 1 112 ? 14.982 0.718 -25.592 1.00 69.44 112 ALA A CA 1
ATOM 895 C C . ALA A 1 112 ? 13.803 -0.185 -25.178 1.00 69.44 112 ALA A C 1
ATOM 897 O O . ALA A 1 112 ? 13.102 0.147 -24.219 1.00 69.44 112 ALA A O 1
ATOM 898 N N . ASP A 1 113 ? 13.654 -1.351 -25.813 1.00 75.56 113 ASP A N 1
ATOM 899 C CA . ASP A 1 113 ? 12.620 -2.336 -25.466 1.00 75.56 113 ASP A CA 1
ATOM 900 C C . ASP A 1 113 ? 12.806 -2.888 -24.036 1.00 75.56 113 ASP A C 1
ATOM 902 O O . ASP A 1 113 ? 11.844 -3.006 -23.269 1.00 75.56 113 ASP A O 1
ATOM 906 N N . GLU A 1 114 ? 14.046 -3.200 -23.632 1.00 75.44 114 GLU A N 1
ATOM 907 C CA . GLU A 1 114 ? 14.356 -3.641 -22.262 1.00 75.44 114 GLU A CA 1
ATOM 908 C C . GLU A 1 114 ? 14.044 -2.557 -21.218 1.00 75.44 114 GLU A C 1
ATOM 910 O O . GLU A 1 114 ? 13.536 -2.854 -20.130 1.00 75.44 114 GLU A O 1
ATOM 915 N N . TYR A 1 115 ? 14.329 -1.296 -21.544 1.00 71.75 115 TYR A N 1
ATOM 916 C CA . TYR A 1 115 ? 14.034 -0.151 -20.688 1.00 71.75 115 TYR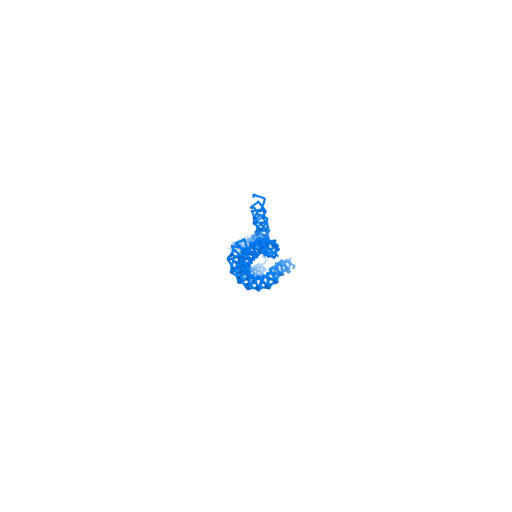 A CA 1
ATOM 917 C C . TYR A 1 115 ? 12.547 0.086 -20.515 1.00 71.75 115 TYR A C 1
ATOM 919 O O . TYR A 1 115 ? 12.087 0.293 -19.392 1.00 71.75 115 TYR A O 1
ATOM 927 N N . GLU A 1 116 ? 11.794 0.042 -21.609 1.00 75.44 116 GLU A N 1
ATOM 928 C CA . GLU A 1 116 ? 10.347 0.210 -21.576 1.00 75.44 116 GLU A CA 1
ATOM 929 C C . GLU A 1 116 ? 9.697 -0.908 -20.745 1.00 75.44 116 GLU A C 1
ATOM 931 O O . GLU A 1 116 ? 8.839 -0.642 -19.897 1.00 75.44 116 GLU A O 1
ATOM 936 N N . ALA A 1 117 ? 10.193 -2.145 -20.870 1.00 78.94 117 ALA A N 1
ATOM 937 C CA . ALA A 1 117 ? 9.758 -3.264 -20.038 1.00 78.94 117 ALA A CA 1
ATOM 938 C C . ALA A 1 117 ? 10.078 -3.067 -18.543 1.00 78.94 117 ALA A C 1
ATOM 940 O O . ALA A 1 117 ? 9.242 -3.379 -17.689 1.00 78.94 117 ALA A O 1
ATOM 941 N N . LEU A 1 118 ? 11.263 -2.549 -18.202 1.00 74.19 118 LEU A N 1
ATOM 942 C CA . LEU A 1 118 ? 11.645 -2.246 -16.816 1.00 74.19 118 LEU A CA 1
ATOM 943 C C . LEU A 1 118 ? 10.805 -1.112 -16.217 1.00 74.19 118 LEU A C 1
ATOM 945 O O . LEU A 1 118 ? 10.373 -1.217 -15.067 1.00 74.19 118 LEU A O 1
ATOM 949 N N . ILE A 1 119 ? 10.547 -0.053 -16.988 1.00 72.75 119 ILE A N 1
ATOM 950 C CA . ILE A 1 119 ? 9.695 1.068 -16.574 1.00 72.75 119 ILE A CA 1
ATOM 951 C C . ILE A 1 119 ? 8.268 0.575 -16.328 1.00 72.75 119 ILE A C 1
ATOM 953 O O . ILE A 1 119 ? 7.706 0.860 -15.274 1.00 72.75 119 ILE A O 1
ATOM 957 N N . SER A 1 120 ? 7.713 -0.236 -17.231 1.00 79.38 120 SER A N 1
ATOM 958 C CA . SER A 1 120 ? 6.377 -0.814 -17.052 1.00 79.38 120 SER A CA 1
ATOM 959 C C . SER A 1 120 ? 6.286 -1.665 -15.775 1.00 79.38 120 SER A C 1
ATOM 961 O O . SER A 1 120 ? 5.349 -1.506 -14.995 1.00 79.38 120 SER A O 1
ATOM 963 N N . GLN A 1 121 ? 7.295 -2.498 -15.487 1.00 78.06 121 GLN A N 1
ATOM 964 C CA . GLN A 1 121 ? 7.350 -3.260 -14.231 1.00 78.06 121 GLN A CA 1
ATOM 965 C C . GLN A 1 121 ? 7.439 -2.360 -12.991 1.00 78.06 121 GLN A C 1
ATOM 967 O O . GLN A 1 121 ? 6.866 -2.680 -11.947 1.00 78.06 121 GLN A O 1
ATOM 972 N N . TYR A 1 122 ? 8.170 -1.250 -13.084 1.00 73.38 122 TYR A N 1
ATOM 973 C CA . TYR A 1 122 ? 8.299 -0.278 -12.003 1.00 73.38 122 TYR A CA 1
ATOM 974 C C . TYR A 1 122 ? 6.969 0.428 -11.713 1.00 73.38 122 TYR A C 1
ATOM 976 O O . TYR A 1 122 ? 6.593 0.573 -10.549 1.00 73.38 122 TYR A O 1
ATOM 984 N N . GLU A 1 123 ? 6.232 0.818 -12.755 1.00 77.44 123 GLU A N 1
ATOM 985 C CA . GLU A 1 123 ? 4.906 1.432 -12.633 1.00 77.44 123 GLU A CA 1
ATOM 986 C C . GLU A 1 123 ? 3.886 0.482 -11.994 1.00 77.44 123 GLU A C 1
ATOM 988 O O . GLU A 1 123 ? 3.179 0.886 -11.067 1.00 77.44 123 GLU A O 1
ATOM 993 N N . ASP A 1 124 ? 3.863 -0.787 -12.411 1.00 82.25 124 ASP A N 1
ATOM 994 C CA . ASP A 1 124 ? 2.994 -1.810 -11.818 1.00 82.25 124 ASP A CA 1
ATOM 995 C C . ASP A 1 124 ? 3.293 -2.008 -10.322 1.00 82.25 124 ASP A C 1
ATOM 997 O O . ASP A 1 124 ? 2.387 -2.054 -9.484 1.00 82.25 124 ASP A O 1
ATOM 1001 N N . ARG A 1 125 ? 4.580 -2.074 -9.953 1.00 77.81 125 ARG A N 1
ATOM 1002 C CA . ARG A 1 125 ? 5.005 -2.223 -8.549 1.00 77.81 125 ARG A CA 1
ATOM 1003 C C . ARG A 1 125 ? 4.677 -1.003 -7.706 1.00 77.81 125 ARG A C 1
ATOM 1005 O O . ARG A 1 125 ? 4.321 -1.145 -6.535 1.00 77.81 125 ARG A O 1
ATOM 1012 N N . LEU A 1 126 ? 4.780 0.186 -8.290 1.00 74.75 126 LEU A N 1
ATOM 1013 C CA . LEU A 1 126 ? 4.376 1.418 -7.632 1.00 74.75 126 LEU A CA 1
ATOM 1014 C C . LEU A 1 126 ? 2.872 1.413 -7.333 1.00 74.75 126 LEU A C 1
ATOM 1016 O O . LEU A 1 126 ? 2.473 1.764 -6.223 1.00 74.75 126 LEU A O 1
ATOM 1020 N N . ASP A 1 127 ? 2.044 0.982 -8.286 1.00 80.94 127 ASP A N 1
ATOM 1021 C CA . ASP A 1 127 ? 0.592 0.885 -8.100 1.00 80.94 127 ASP A CA 1
ATOM 1022 C C . ASP A 1 127 ? 0.224 -0.121 -6.993 1.00 80.94 127 ASP A C 1
ATOM 1024 O O . ASP A 1 127 ? -0.617 0.163 -6.132 1.00 80.94 127 ASP A O 1
ATOM 1028 N N . ASP A 1 128 ? 0.908 -1.267 -6.939 1.00 80.81 128 ASP A N 1
ATOM 1029 C CA . ASP A 1 128 ? 0.744 -2.249 -5.862 1.00 80.81 128 ASP A CA 1
ATOM 1030 C C . ASP A 1 128 ? 1.145 -1.686 -4.487 1.00 80.81 128 ASP A C 1
ATOM 1032 O O . ASP A 1 128 ? 0.396 -1.849 -3.515 1.00 80.81 128 ASP A O 1
ATOM 1036 N N . ASN A 1 129 ? 2.269 -0.965 -4.396 1.00 70.19 129 ASN A N 1
ATOM 1037 C CA . ASN A 1 129 ? 2.691 -0.283 -3.166 1.00 70.19 129 ASN A CA 1
ATOM 1038 C C . ASN A 1 129 ? 1.648 0.734 -2.698 1.00 70.19 129 ASN A C 1
ATOM 1040 O O . ASN A 1 129 ? 1.292 0.760 -1.519 1.00 70.19 129 ASN A O 1
ATOM 1044 N N . VAL A 1 130 ? 1.096 1.532 -3.614 1.00 77.56 130 VAL A N 1
ATOM 1045 C CA . VAL A 1 130 ? 0.041 2.503 -3.292 1.00 77.56 130 VAL A CA 1
ATOM 1046 C C . VAL A 1 130 ? -1.202 1.797 -2.747 1.00 77.56 130 VAL A C 1
ATOM 1048 O O . VAL A 1 130 ? -1.739 2.204 -1.713 1.00 77.56 130 VAL A O 1
ATOM 1051 N N . LYS A 1 131 ? -1.649 0.709 -3.386 1.00 80.44 131 LYS A N 1
ATOM 1052 C CA . LYS A 1 131 ? -2.800 -0.075 -2.905 1.00 80.44 131 LYS A CA 1
ATOM 1053 C C . LYS A 1 131 ? -2.556 -0.652 -1.513 1.00 80.44 131 LYS A C 1
ATOM 1055 O O . LYS A 1 131 ? -3.449 -0.579 -0.665 1.00 80.44 131 LYS A O 1
ATOM 1060 N N . LEU A 1 132 ? -1.371 -1.214 -1.265 1.00 76.38 132 LEU A N 1
ATOM 1061 C CA . LEU A 1 132 ? -0.998 -1.773 0.037 1.00 76.38 132 LEU A CA 1
ATOM 1062 C C . LEU A 1 132 ? -0.934 -0.693 1.121 1.00 76.38 132 LEU A C 1
ATOM 1064 O O . LEU A 1 132 ? -1.465 -0.906 2.210 1.00 76.38 132 LEU A O 1
ATOM 1068 N N . SER A 1 133 ? -0.378 0.478 0.816 1.00 72.25 133 SER A N 1
ATOM 1069 C CA . SER A 1 133 ? -0.317 1.618 1.738 1.00 72.25 133 SER A CA 1
ATOM 1070 C C . SER A 1 133 ? -1.702 2.158 2.095 1.00 72.25 133 SER A C 1
ATOM 1072 O O . SER A 1 133 ? -2.012 2.323 3.275 1.00 72.25 133 SER A O 1
ATOM 1074 N N . LEU A 1 134 ? -2.588 2.345 1.110 1.00 79.50 134 LEU A N 1
ATOM 1075 C CA . LEU A 1 134 ? -3.977 2.749 1.368 1.00 79.50 134 LEU A CA 1
ATOM 1076 C C . LEU A 1 134 ? -4.718 1.713 2.218 1.00 79.50 134 LEU A C 1
ATOM 1078 O O . LEU A 1 134 ? -5.472 2.057 3.129 1.00 79.50 134 LEU A O 1
ATOM 1082 N N . LYS A 1 135 ? -4.494 0.427 1.934 1.00 83.06 135 LYS A N 1
ATOM 1083 C CA . LYS A 1 135 ? -5.090 -0.665 2.702 1.00 83.06 135 LYS A CA 1
ATOM 1084 C C . LYS A 1 135 ? -4.584 -0.688 4.146 1.00 83.06 135 LYS A C 1
ATOM 1086 O O . LYS A 1 135 ? -5.380 -0.906 5.060 1.00 83.06 135 LYS A O 1
ATOM 1091 N N . LEU A 1 136 ? -3.288 -0.451 4.343 1.00 78.50 136 LEU A N 1
ATOM 1092 C CA . LEU A 1 136 ? -2.659 -0.379 5.655 1.00 78.50 136 LEU A CA 1
ATOM 1093 C C . LEU A 1 136 ? -3.275 0.737 6.503 1.00 78.50 136 LEU A C 1
ATOM 1095 O O . LEU A 1 136 ? -3.568 0.514 7.678 1.00 78.50 136 LEU A O 1
ATOM 1099 N N . GLU A 1 137 ? -3.486 1.911 5.912 1.00 81.38 137 GLU A N 1
ATOM 1100 C CA . GLU A 1 137 ? -4.042 3.062 6.623 1.00 81.38 137 GLU A CA 1
ATOM 1101 C C . GLU A 1 137 ? -5.503 2.837 7.030 1.00 81.38 137 GLU A C 1
ATOM 1103 O O . GLU A 1 137 ? -5.880 3.047 8.184 1.00 81.38 137 GLU A O 1
ATOM 1108 N N . GLU A 1 138 ? -6.308 2.264 6.134 1.00 84.38 138 GLU A N 1
ATOM 1109 C CA . GLU A 1 138 ? -7.680 1.871 6.460 1.00 84.38 138 GLU A CA 1
ATOM 1110 C C . GLU A 1 138 ? -7.726 0.833 7.599 1.00 84.38 138 GLU A C 1
ATOM 1112 O O . GLU A 1 138 ? -8.543 0.939 8.519 1.00 84.38 138 GLU A O 1
ATOM 1117 N N . ASP A 1 139 ? -6.839 -0.168 7.588 1.00 80.81 139 ASP A N 1
ATOM 1118 C CA . ASP A 1 139 ? -6.797 -1.171 8.656 1.00 80.81 139 ASP A CA 1
ATOM 1119 C C . ASP A 1 139 ? -6.327 -0.576 10.000 1.00 80.81 139 ASP A C 1
ATOM 1121 O O . ASP A 1 139 ? -6.871 -0.956 11.045 1.00 80.81 139 ASP A O 1
ATOM 1125 N N . LYS A 1 140 ? -5.399 0.397 10.006 1.00 78.75 140 LYS A N 1
ATOM 1126 C CA . LYS A 1 140 ? -5.039 1.162 11.220 1.00 78.75 140 LYS A CA 1
ATOM 1127 C C . LYS A 1 140 ? -6.244 1.913 11.777 1.00 78.75 140 LYS A C 1
ATOM 1129 O O . LYS A 1 140 ? -6.571 1.745 12.954 1.00 78.75 140 LYS A O 1
ATOM 1134 N N . ARG A 1 141 ? -6.957 2.660 10.931 1.00 87.81 141 ARG A N 1
ATOM 1135 C CA . ARG A 1 141 ? -8.150 3.415 11.330 1.00 87.81 141 ARG A CA 1
ATOM 1136 C C . ARG A 1 141 ? -9.221 2.507 11.938 1.00 87.81 141 ARG A C 1
ATOM 1138 O O . ARG A 1 141 ? -9.792 2.811 12.985 1.00 87.81 141 ARG A O 1
ATOM 1145 N N . GLN A 1 142 ? -9.459 1.337 11.344 1.00 85.50 142 GLN A N 1
ATOM 1146 C CA . GLN A 1 142 ? -10.399 0.354 11.896 1.00 85.50 142 GLN A CA 1
ATOM 1147 C C . GLN A 1 142 ? -9.959 -0.204 13.260 1.00 85.50 142 GLN A C 1
ATOM 1149 O O . GLN A 1 142 ? -10.808 -0.495 14.113 1.00 85.50 142 GLN A O 1
ATOM 1154 N N . VAL A 1 143 ? -8.653 -0.394 13.474 1.00 84.88 143 VAL A N 1
ATOM 1155 C CA . VAL A 1 143 ? -8.085 -0.809 14.766 1.00 84.88 143 VAL A CA 1
ATOM 1156 C C . VAL A 1 143 ? -8.300 0.274 15.824 1.00 84.88 143 VAL A C 1
ATOM 1158 O O . VAL A 1 143 ? -8.726 -0.052 16.936 1.00 84.88 143 VAL A O 1
ATOM 1161 N N . GLU A 1 144 ? -8.072 1.541 15.489 1.00 89.00 144 GLU A N 1
ATOM 1162 C CA . GLU A 1 144 ? -8.300 2.683 16.382 1.00 89.00 144 GLU A CA 1
ATOM 1163 C C . GLU A 1 144 ? -9.774 2.808 16.778 1.00 89.00 144 GLU A C 1
ATOM 1165 O O . GLU A 1 144 ? -10.094 2.806 17.969 1.00 89.00 144 GLU A O 1
ATOM 1170 N N . ASP A 1 145 ? -10.685 2.780 15.802 1.00 90.50 145 ASP A N 1
ATOM 1171 C CA . ASP A 1 145 ? -12.132 2.849 16.030 1.00 90.50 145 ASP A CA 1
ATOM 1172 C C . ASP A 1 145 ? -12.630 1.730 16.956 1.00 90.50 145 ASP A C 1
ATOM 1174 O O . ASP A 1 145 ? -13.453 1.948 17.854 1.00 90.50 145 ASP A O 1
ATOM 1178 N N . LYS A 1 146 ? -12.152 0.496 16.749 1.00 88.62 146 LYS A N 1
ATOM 1179 C CA . LYS A 1 146 ? -12.520 -0.639 17.608 1.00 88.62 146 LYS A CA 1
ATOM 1180 C C . LYS A 1 146 ? -11.934 -0.505 19.005 1.00 88.62 146 LYS A C 1
ATOM 1182 O O . LYS A 1 146 ? -12.631 -0.819 19.968 1.00 88.62 146 LYS A O 1
ATOM 1187 N N . THR A 1 147 ? -10.700 -0.026 19.117 1.00 89.31 147 THR A N 1
ATOM 1188 C CA . THR A 1 147 ? -10.048 0.223 20.407 1.00 89.31 147 THR A CA 1
ATOM 1189 C C . THR A 1 147 ? -10.822 1.276 21.199 1.00 89.31 147 THR A C 1
ATOM 1191 O O . THR A 1 147 ? -11.163 1.036 22.354 1.00 89.31 147 THR A O 1
ATOM 1194 N N . ALA A 1 148 ? -11.217 2.383 20.565 1.00 89.88 148 ALA A N 1
ATOM 1195 C CA . ALA A 1 148 ? -12.038 3.418 21.190 1.00 89.88 148 ALA A CA 1
ATOM 1196 C C . ALA A 1 148 ? -13.405 2.881 21.656 1.00 89.88 148 ALA A C 1
ATOM 1198 O O . ALA A 1 148 ? -13.838 3.160 22.775 1.00 89.88 148 ALA A O 1
ATOM 1199 N N . LYS A 1 149 ? -14.070 2.053 20.837 1.00 92.38 149 LYS A N 1
ATOM 1200 C CA . LYS A 1 149 ? -15.341 1.402 21.212 1.00 92.38 149 LYS A CA 1
ATOM 1201 C C . LYS A 1 149 ? -15.190 0.453 22.400 1.00 92.38 149 LYS A C 1
ATOM 1203 O O . LYS A 1 149 ? -16.087 0.408 23.239 1.00 92.38 149 LYS A O 1
ATOM 1208 N N . ILE A 1 150 ? -14.095 -0.305 22.470 1.00 91.31 150 ILE A N 1
ATOM 1209 C CA . ILE A 1 150 ? -13.795 -1.176 23.616 1.00 91.31 150 ILE A CA 1
ATOM 1210 C C . ILE A 1 150 ? -13.603 -0.326 24.871 1.00 91.31 150 ILE A C 1
ATOM 1212 O O . ILE A 1 150 ? -14.305 -0.555 25.847 1.00 91.31 150 ILE A O 1
ATOM 1216 N N . LEU A 1 151 ? -12.764 0.712 24.814 1.00 92.50 151 LEU A N 1
ATOM 1217 C CA . LEU A 1 151 ? -12.507 1.598 25.955 1.00 92.50 151 LEU A CA 1
ATOM 1218 C C . LEU A 1 151 ? -13.783 2.276 26.474 1.00 92.50 151 LEU A C 1
ATOM 1220 O O . LEU A 1 151 ? -14.009 2.339 27.680 1.00 92.50 151 LEU A O 1
ATOM 1224 N N . SER A 1 152 ? -14.647 2.748 25.571 1.00 93.75 152 SER A N 1
ATOM 1225 C CA . SER A 1 152 ? -15.938 3.332 25.948 1.00 93.75 152 SER A CA 1
ATOM 1226 C C . SER A 1 152 ? -16.852 2.315 26.641 1.00 93.75 152 SER A C 1
ATOM 1228 O O . SER A 1 152 ? -17.507 2.659 27.624 1.00 93.75 152 SER A O 1
ATOM 1230 N N . ARG A 1 153 ? -16.882 1.064 26.164 1.00 90.62 153 ARG A N 1
ATOM 1231 C CA . ARG A 1 153 ? -17.668 -0.011 26.786 1.00 90.62 153 ARG A CA 1
ATOM 1232 C C . ARG A 1 153 ? -17.085 -0.465 28.118 1.00 90.62 153 ARG A C 1
ATOM 1234 O O . ARG A 1 153 ? -17.856 -0.708 29.034 1.00 90.62 153 ARG A O 1
ATOM 1241 N N . ASP A 1 154 ? -15.766 -0.530 28.253 1.00 90.75 154 ASP A N 1
ATOM 1242 C CA . ASP A 1 154 ? -15.104 -0.843 29.523 1.00 90.75 154 ASP A CA 1
ATOM 1243 C C . ASP A 1 154 ? -15.414 0.228 30.582 1.00 90.75 154 ASP A C 1
ATOM 1245 O O . ASP A 1 154 ? -15.666 -0.092 31.743 1.00 90.75 154 ASP A O 1
ATOM 1249 N N . LEU A 1 155 ? -15.472 1.504 30.184 1.00 93.75 155 LEU A N 1
ATOM 1250 C CA . LEU A 1 155 ? -15.863 2.594 31.078 1.00 93.75 155 LEU A CA 1
ATOM 1251 C C . LEU A 1 155 ? -17.329 2.479 31.522 1.00 93.75 155 LEU A C 1
ATOM 1253 O O . LEU A 1 155 ? -17.608 2.606 32.714 1.00 93.75 155 LEU A O 1
ATOM 1257 N N . ALA A 1 156 ? -18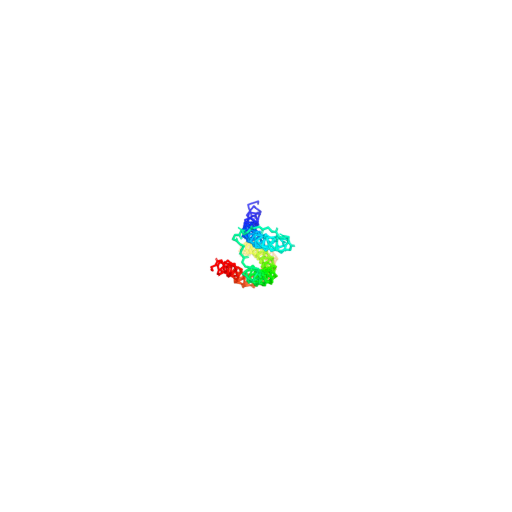.245 2.176 30.598 1.00 92.19 156 ALA A N 1
ATOM 1258 C CA . ALA A 1 156 ? -19.651 1.924 30.924 1.00 92.19 156 ALA A CA 1
ATOM 1259 C C . ALA A 1 156 ? -19.822 0.689 31.830 1.00 92.19 156 ALA A C 1
ATOM 1261 O O . ALA A 1 156 ? -20.567 0.727 32.806 1.00 92.19 156 ALA A O 1
ATOM 1262 N N . LEU A 1 157 ? -19.068 -0.384 31.573 1.00 91.50 157 LEU A N 1
ATOM 1263 C CA . LEU A 1 157 ? -19.060 -1.585 32.407 1.00 91.50 157 LEU A CA 1
ATOM 1264 C C . LEU A 1 157 ? -18.645 -1.264 33.850 1.00 91.50 157 LEU A C 1
ATOM 1266 O O . LEU A 1 157 ? -19.241 -1.777 34.798 1.00 91.50 157 LEU A O 1
ATOM 1270 N N . ASN A 1 158 ? -17.634 -0.410 34.026 1.00 91.50 158 ASN A N 1
ATOM 1271 C CA . ASN A 1 158 ? -17.188 0.027 35.347 1.00 91.50 158 ASN A CA 1
ATOM 1272 C C . ASN A 1 158 ? -18.266 0.846 36.073 1.00 91.50 158 ASN A C 1
ATOM 1274 O O . ASN A 1 158 ? -18.449 0.658 37.275 1.00 91.50 158 ASN A O 1
ATOM 1278 N N . GLN A 1 159 ? -19.008 1.697 35.356 1.00 94.00 159 GLN A N 1
ATOM 1279 C CA . GLN A 1 159 ? -20.140 2.448 35.916 1.00 94.00 159 GLN A CA 1
ATOM 1280 C C . GLN A 1 159 ? -21.252 1.507 36.392 1.00 94.00 159 GLN A C 1
ATOM 1282 O O . GLN A 1 159 ? -21.598 1.538 37.570 1.00 94.00 159 GLN A O 1
ATOM 1287 N N . LEU A 1 160 ? -21.713 0.588 35.534 1.00 90.94 160 LEU A N 1
ATOM 1288 C CA . LEU A 1 160 ? -22.726 -0.413 35.898 1.00 90.94 160 LEU A CA 1
ATOM 1289 C C . LEU A 1 160 ? -22.275 -1.283 37.081 1.00 90.94 160 LEU A C 1
ATOM 1291 O O . LEU A 1 160 ? -23.063 -1.618 37.962 1.00 90.94 160 LEU A O 1
ATOM 1295 N N . THR A 1 161 ? -20.986 -1.633 37.136 1.00 89.88 161 THR A N 1
ATOM 1296 C CA . THR A 1 161 ? -20.417 -2.402 38.252 1.00 89.88 161 THR A CA 1
ATOM 1297 C C . THR A 1 161 ? -20.441 -1.606 39.563 1.00 89.88 161 THR A C 1
ATOM 1299 O O . THR A 1 161 ? -20.703 -2.188 40.617 1.00 89.88 161 THR A O 1
ATOM 1302 N N . SER A 1 162 ? -20.207 -0.291 39.512 1.00 92.31 162 SER A N 1
ATOM 1303 C CA . SER A 1 162 ? -20.331 0.603 40.671 1.00 92.31 162 SER A CA 1
ATOM 1304 C C . SER A 1 162 ? -21.784 0.724 41.133 1.00 92.31 162 SER A C 1
ATOM 1306 O O . SER A 1 162 ? -22.067 0.539 42.314 1.00 92.31 162 SER A O 1
ATOM 1308 N N . GLU A 1 163 ? -22.720 0.948 40.207 1.00 92.56 163 GLU A N 1
ATOM 1309 C CA . GLU A 1 163 ? -24.158 1.024 40.505 1.00 92.56 163 GLU A CA 1
ATOM 1310 C C . GLU A 1 163 ? -24.678 -0.273 41.140 1.00 92.56 163 GLU A C 1
ATOM 1312 O O . GLU A 1 163 ? -25.423 -0.253 42.123 1.00 92.56 163 GLU A O 1
ATOM 1317 N N . LEU A 1 164 ? -24.225 -1.422 40.632 1.00 89.88 164 LEU A N 1
ATOM 1318 C CA . LEU A 1 164 ? -24.533 -2.729 41.203 1.00 89.88 164 LEU A CA 1
ATOM 1319 C C . LEU A 1 164 ? -24.006 -2.865 42.642 1.00 89.88 164 LEU A C 1
ATOM 1321 O O . LEU A 1 164 ? -24.670 -3.477 43.482 1.00 89.88 164 LEU A O 1
ATOM 1325 N N . ALA A 1 165 ? -22.820 -2.328 42.939 1.00 89.94 165 ALA A N 1
ATOM 1326 C CA . ALA A 1 165 ? -22.257 -2.350 44.287 1.00 89.94 165 ALA A CA 1
ATOM 1327 C C . ALA A 1 165 ? -23.083 -1.488 45.257 1.00 89.94 165 ALA A C 1
ATOM 1329 O O . ALA A 1 165 ? -23.438 -1.964 46.336 1.00 89.94 165 ALA A O 1
ATOM 1330 N N . GLU A 1 166 ? -23.474 -0.280 44.844 1.00 89.88 166 GLU A N 1
ATOM 1331 C CA . GLU A 1 166 ? -24.329 0.610 45.641 1.00 89.88 166 GLU A CA 1
ATOM 1332 C C . GLU A 1 166 ? -25.713 0.004 45.909 1.00 89.88 166 GLU A C 1
ATOM 1334 O O . GLU A 1 166 ? -26.238 0.087 47.022 1.00 89.88 166 GLU A O 1
ATOM 1339 N N . LEU A 1 167 ? -26.321 -0.641 44.907 1.00 88.50 167 LEU A N 1
ATOM 1340 C CA . LEU A 1 167 ? -27.611 -1.312 45.079 1.00 88.50 167 LEU A CA 1
ATOM 1341 C C . LEU A 1 167 ? -27.521 -2.510 46.023 1.00 88.50 167 LEU A C 1
ATOM 1343 O O . LEU A 1 167 ? -28.436 -2.721 46.817 1.00 88.50 167 LEU A O 1
ATOM 1347 N N . LYS A 1 168 ? -26.420 -3.269 45.985 1.00 87.94 168 LYS A N 1
ATOM 1348 C CA . LYS A 1 168 ? -26.174 -4.358 46.943 1.00 87.94 168 LYS A CA 1
ATOM 1349 C C . LYS A 1 168 ? -26.044 -3.841 48.376 1.00 87.94 168 LYS A C 1
ATOM 1351 O O . LYS A 1 168 ? -26.568 -4.472 49.290 1.00 87.94 168 LYS A O 1
ATOM 1356 N N . GLU A 1 169 ? -25.398 -2.696 48.576 1.00 88.06 169 GLU A N 1
ATOM 1357 C CA . GLU A 1 169 ? -25.286 -2.059 49.893 1.00 88.06 169 GLU A CA 1
ATOM 1358 C C . GLU A 1 169 ? -26.646 -1.556 50.407 1.00 88.06 169 GLU A C 1
ATOM 1360 O O . GLU A 1 169 ? -27.008 -1.794 51.564 1.00 88.06 169 GLU A O 1
ATOM 1365 N N . LYS A 1 170 ? -27.454 -0.938 49.535 1.00 84.31 170 LYS A N 1
ATOM 1366 C CA . LYS A 1 170 ? -28.832 -0.529 49.862 1.00 84.31 170 LYS A CA 1
ATOM 1367 C C . LYS A 1 170 ? -29.722 -1.726 50.193 1.00 84.31 170 LYS A C 1
ATOM 1369 O O . LYS A 1 170 ? -30.451 -1.680 51.178 1.00 84.31 170 LYS A O 1
ATOM 1374 N N . ALA A 1 171 ? -29.627 -2.817 49.432 1.00 85.12 171 ALA A N 1
ATOM 1375 C CA . ALA A 1 171 ? -30.369 -4.048 49.710 1.00 85.12 171 ALA A CA 1
ATOM 1376 C C . ALA A 1 171 ? -30.016 -4.644 51.084 1.00 85.12 171 ALA A C 1
ATOM 1378 O O . ALA A 1 171 ? -30.883 -5.187 51.762 1.00 85.12 171 ALA A O 1
ATOM 1379 N N . ALA A 1 172 ? -28.753 -4.525 51.506 1.00 84.62 172 ALA A N 1
ATOM 1380 C CA . ALA A 1 172 ? -28.281 -5.038 52.790 1.00 84.62 172 ALA A CA 1
ATOM 1381 C C . ALA A 1 172 ? -28.689 -4.173 53.999 1.00 84.62 172 ALA A C 1
ATOM 1383 O O . ALA A 1 172 ? -28.677 -4.668 55.126 1.00 84.62 172 ALA A O 1
ATOM 1384 N N . SER A 1 173 ? -29.021 -2.895 53.785 1.00 86.19 173 SER A N 1
ATOM 1385 C CA . SER A 1 173 ? -29.306 -1.915 54.847 1.00 86.19 173 SER A CA 1
ATOM 1386 C C . SER A 1 173 ? -30.760 -1.421 54.892 1.00 86.19 173 SER A C 1
ATOM 1388 O O . SER A 1 173 ? -31.158 -0.808 55.883 1.00 86.19 173 SER A O 1
ATOM 1390 N N . GLY A 1 174 ? -31.551 -1.679 53.846 1.00 78.19 174 GLY A N 1
ATOM 1391 C CA . GLY A 1 174 ? -32.930 -1.211 53.703 1.00 78.19 174 GLY A CA 1
ATOM 1392 C C . GLY A 1 174 ? -33.985 -2.048 54.434 1.00 78.19 174 GLY A C 1
ATOM 1393 O O . GLY A 1 174 ? -33.727 -3.121 54.981 1.00 78.19 174 GLY A O 1
ATOM 1394 N N . SER A 1 175 ? -35.220 -1.546 54.421 1.00 79.06 175 SER A N 1
ATOM 1395 C CA . SER A 1 175 ? -36.399 -2.295 54.862 1.00 79.06 175 SER A CA 1
ATOM 1396 C C . SER A 1 175 ? -36.683 -3.490 53.938 1.00 79.06 175 SER A C 1
ATOM 1398 O O . SER A 1 175 ? -36.256 -3.524 52.787 1.00 79.06 175 SER A O 1
ATOM 1400 N N . GLN A 1 176 ? -37.450 -4.476 54.414 1.00 81.75 176 GLN A N 1
ATOM 1401 C CA . GLN A 1 176 ? -37.725 -5.710 53.663 1.00 81.75 176 GLN A CA 1
ATOM 1402 C C . GLN A 1 176 ? -38.318 -5.452 52.261 1.00 81.75 176 GLN A C 1
ATOM 1404 O O . GLN A 1 176 ? -37.962 -6.133 51.305 1.00 81.75 176 GLN A O 1
ATOM 1409 N N . HIS A 1 177 ? -39.161 -4.425 52.118 1.00 78.81 177 HIS A N 1
ATOM 1410 C CA . HIS A 1 177 ? -39.733 -4.036 50.827 1.00 78.81 177 HIS A CA 1
ATOM 1411 C C . HIS A 1 177 ? -38.702 -3.384 49.883 1.00 78.81 177 HIS A C 1
ATOM 1413 O O . HIS A 1 177 ? -38.726 -3.613 48.675 1.00 78.81 177 HIS A O 1
ATOM 1419 N N . GLU A 1 178 ? -37.762 -2.606 50.423 1.00 80.94 178 GLU A N 1
ATOM 1420 C CA . GLU A 1 178 ? -36.668 -2.001 49.652 1.00 80.94 178 GLU A CA 1
ATOM 1421 C C . GLU A 1 178 ? -35.643 -3.050 49.206 1.00 80.94 178 GLU A C 1
ATOM 1423 O O . GLU A 1 178 ? -35.105 -2.947 48.104 1.00 80.94 178 GLU A O 1
ATOM 1428 N N . ALA A 1 179 ? -35.419 -4.091 50.015 1.00 80.94 179 ALA A N 1
ATOM 1429 C CA . ALA A 1 179 ? -34.550 -5.211 49.666 1.00 80.94 179 ALA A CA 1
ATOM 1430 C C . ALA A 1 179 ? -35.086 -6.013 48.464 1.00 80.94 179 ALA A C 1
ATOM 1432 O O . ALA A 1 179 ? -34.324 -6.333 47.552 1.00 80.94 179 ALA A O 1
ATOM 1433 N N . GLU A 1 180 ? -36.396 -6.278 48.408 1.00 84.44 180 GLU A N 1
ATOM 1434 C CA . GLU A 1 180 ? -37.034 -6.975 47.277 1.00 84.44 180 GLU A CA 1
ATOM 1435 C C . GLU A 1 180 ? -36.945 -6.167 45.968 1.00 84.44 180 GLU A C 1
ATOM 1437 O O . GLU A 1 180 ? -36.609 -6.707 44.910 1.00 84.44 180 GLU A O 1
ATOM 1442 N N . LEU A 1 181 ? -37.188 -4.854 46.036 1.00 85.06 181 LEU A N 1
ATOM 1443 C CA . LEU A 1 181 ? -37.028 -3.943 44.897 1.00 85.06 181 LEU A CA 1
ATOM 1444 C C . LEU A 1 181 ? -35.568 -3.846 44.435 1.00 85.06 181 LEU A C 1
ATOM 1446 O O . LEU A 1 181 ? -35.303 -3.830 43.229 1.00 85.0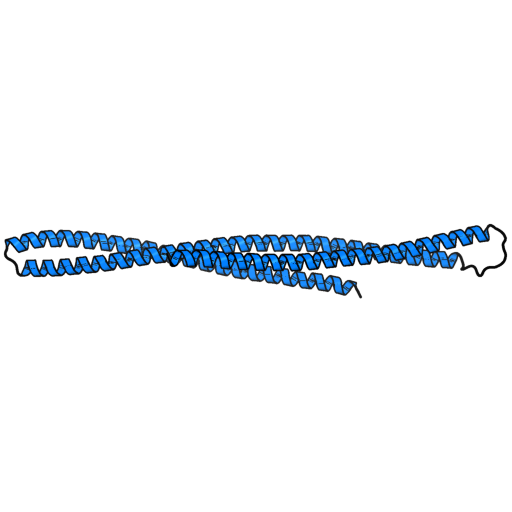6 181 LEU A O 1
ATOM 1450 N N . ALA A 1 182 ? -34.618 -3.804 45.370 1.00 84.06 182 ALA A N 1
ATOM 1451 C CA . ALA A 1 182 ? -33.195 -3.769 45.058 1.00 84.06 182 ALA A CA 1
ATOM 1452 C C . ALA A 1 182 ? -32.718 -5.080 44.411 1.00 84.06 182 ALA A C 1
ATOM 1454 O O . ALA A 1 182 ? -31.960 -5.033 43.444 1.00 84.06 182 ALA A O 1
ATOM 1455 N N . GLU A 1 183 ? -33.208 -6.242 44.857 1.00 85.50 183 GLU A N 1
ATOM 1456 C CA . GLU A 1 183 ? -32.905 -7.531 44.221 1.00 85.50 183 GLU A CA 1
ATOM 1457 C C . GLU A 1 183 ? -33.320 -7.577 42.746 1.00 85.50 183 GLU A C 1
ATOM 1459 O O . GLU A 1 183 ? -32.568 -8.091 41.913 1.00 85.50 183 GLU A O 1
ATOM 1464 N N . TYR A 1 184 ? -34.490 -7.026 42.408 1.00 88.69 184 TYR A N 1
ATOM 1465 C CA . TYR A 1 184 ? -34.944 -6.949 41.019 1.00 88.69 184 TYR A CA 1
ATOM 1466 C C . TYR A 1 184 ? -33.976 -6.130 40.150 1.00 88.69 184 TYR A C 1
ATOM 1468 O O . TYR A 1 184 ? -33.548 -6.594 39.092 1.00 88.69 184 TYR A O 1
ATOM 1476 N N . HIS A 1 185 ? -33.564 -4.950 40.625 1.00 88.88 185 HIS A N 1
ATOM 1477 C CA . HIS A 1 185 ? -32.618 -4.089 39.907 1.00 88.88 185 HIS A CA 1
ATOM 1478 C C . HIS A 1 185 ? -31.222 -4.718 39.802 1.00 88.88 185 HIS A C 1
ATOM 1480 O O . HIS A 1 185 ? -30.584 -4.628 38.757 1.00 88.88 185 HIS A O 1
ATOM 1486 N N . ILE A 1 186 ? -30.762 -5.415 40.847 1.00 88.88 186 ILE A N 1
ATOM 1487 C CA . ILE A 1 186 ? -29.487 -6.146 40.832 1.00 88.88 186 ILE A CA 1
ATOM 1488 C C . ILE A 1 186 ? -29.494 -7.239 39.758 1.00 88.88 186 ILE A C 1
ATOM 1490 O O . ILE A 1 186 ? -28.481 -7.431 39.087 1.00 88.88 186 ILE A O 1
ATOM 1494 N N . ARG A 1 187 ? -30.600 -7.974 39.578 1.00 90.75 187 ARG A N 1
ATOM 1495 C CA . ARG A 1 187 ? -30.694 -8.986 38.509 1.00 90.75 187 ARG A CA 1
ATOM 1496 C C . ARG A 1 187 ? -30.613 -8.340 37.129 1.00 90.75 187 ARG A C 1
ATOM 1498 O O . ARG A 1 187 ? -29.771 -8.755 36.343 1.00 90.75 187 ARG A O 1
ATOM 1505 N N . ALA A 1 188 ? -31.391 -7.283 36.891 1.00 89.69 188 ALA A N 1
ATOM 1506 C CA . ALA A 1 188 ? -31.370 -6.557 35.621 1.00 89.69 188 ALA A CA 1
ATOM 1507 C C . ALA A 1 188 ? -29.967 -6.019 35.271 1.00 89.69 188 ALA A C 1
ATOM 1509 O O . ALA A 1 188 ? -29.484 -6.228 34.162 1.00 89.69 188 ALA A O 1
ATOM 1510 N N . LEU A 1 189 ? -29.272 -5.405 36.236 1.00 89.62 189 LEU A N 1
ATOM 1511 C CA . LEU A 1 189 ? -27.903 -4.919 36.034 1.00 89.62 189 LEU A CA 1
ATOM 1512 C C . LEU A 1 189 ? -26.892 -6.049 35.805 1.00 89.62 189 LEU A C 1
ATOM 1514 O O . LEU A 1 189 ? -25.963 -5.885 35.019 1.00 89.62 189 LEU A O 1
ATOM 1518 N N . ASN A 1 190 ? -27.037 -7.199 36.471 1.00 89.56 190 ASN A N 1
ATOM 1519 C CA . ASN A 1 190 ? -26.159 -8.344 36.208 1.00 89.56 190 ASN A CA 1
ATOM 1520 C C . ASN A 1 190 ? -26.324 -8.870 34.776 1.00 89.56 190 ASN A C 1
ATOM 1522 O O . ASN A 1 190 ? -25.316 -9.207 34.151 1.00 89.56 190 ASN A O 1
ATOM 1526 N N . ASP A 1 191 ? -27.557 -8.919 34.264 1.00 90.56 191 ASP A N 1
ATOM 1527 C CA . ASP A 1 191 ? -27.833 -9.325 32.884 1.00 90.56 191 ASP A CA 1
ATOM 1528 C C . ASP A 1 191 ? -27.187 -8.339 31.896 1.00 90.56 191 ASP A C 1
ATOM 1530 O O . ASP A 1 191 ? -26.436 -8.752 31.010 1.00 90.56 191 ASP A O 1
ATOM 1534 N N . GLU A 1 192 ? -27.351 -7.030 32.118 1.00 92.06 192 GLU A N 1
ATOM 1535 C CA . GLU A 1 192 ? -26.735 -5.989 31.284 1.00 92.06 192 GLU A CA 1
ATOM 1536 C C . GLU A 1 192 ? -25.194 -6.038 31.312 1.00 92.06 192 GLU A C 1
ATOM 1538 O O . GLU A 1 192 ? -24.537 -5.977 30.269 1.00 92.06 192 GLU A O 1
ATOM 1543 N N . ILE A 1 193 ? -24.593 -6.217 32.494 1.00 90.62 193 ILE A N 1
ATOM 1544 C CA . ILE A 1 193 ? -23.141 -6.402 32.656 1.00 90.62 193 ILE A CA 1
ATOM 1545 C C . ILE A 1 193 ? -22.665 -7.644 31.892 1.00 90.62 193 ILE A C 1
ATOM 1547 O O . ILE A 1 193 ? -21.590 -7.622 31.283 1.00 90.62 193 ILE A O 1
ATOM 1551 N N . SER A 1 194 ? -23.431 -8.737 31.934 1.00 91.56 194 SER A N 1
ATOM 1552 C CA . SER A 1 194 ? -23.107 -9.976 31.223 1.00 91.56 194 SER A CA 1
ATOM 1553 C C . SER A 1 194 ? -23.104 -9.759 29.707 1.00 91.56 194 SER A C 1
ATOM 1555 O O . SER A 1 194 ? -22.109 -10.061 29.039 1.00 91.56 194 SER A O 1
ATOM 1557 N N . ASP A 1 195 ? -24.154 -9.132 29.177 1.00 92.62 195 ASP A N 1
ATOM 1558 C CA . ASP A 1 195 ? -24.267 -8.794 27.757 1.00 92.62 195 ASP A CA 1
ATOM 1559 C C . ASP A 1 195 ? -23.138 -7.860 27.305 1.00 92.62 195 ASP A C 1
ATOM 1561 O O . ASP A 1 195 ? -22.520 -8.052 26.249 1.00 92.62 195 ASP A O 1
ATOM 1565 N N . MET A 1 196 ? -22.798 -6.866 28.128 1.00 90.06 196 MET A N 1
ATOM 1566 C CA . MET A 1 196 ? -21.720 -5.928 27.831 1.00 90.06 196 MET A CA 1
ATOM 1567 C C . MET A 1 196 ? -20.348 -6.621 27.806 1.00 90.06 196 MET A C 1
ATOM 1569 O O . MET A 1 196 ? -19.567 -6.389 26.878 1.00 90.06 196 MET A O 1
ATOM 1573 N N . LYS A 1 197 ? -20.074 -7.547 28.737 1.00 90.00 197 LYS A N 1
ATOM 1574 C CA . LYS A 1 197 ? -18.856 -8.382 28.721 1.00 90.00 197 LYS A CA 1
ATOM 1575 C C . LYS A 1 197 ? -18.771 -9.248 27.467 1.00 90.00 197 LYS A C 1
ATOM 1577 O O . LYS A 1 197 ? -17.706 -9.320 26.848 1.00 90.00 197 LYS A O 1
ATOM 1582 N N . CYS A 1 198 ? -19.876 -9.868 27.052 1.00 91.69 198 CYS A N 1
ATOM 1583 C CA . CYS A 1 198 ? -19.936 -10.630 25.803 1.00 91.69 198 CYS A CA 1
ATOM 1584 C C . CYS A 1 198 ? -19.622 -9.748 24.586 1.00 91.69 198 CYS A C 1
ATOM 1586 O O . CYS A 1 198 ? -18.827 -10.135 23.723 1.00 91.69 198 CYS A O 1
ATOM 1588 N N . ASN A 1 199 ? -20.171 -8.533 24.547 1.00 92.56 199 ASN A N 1
ATOM 1589 C CA . ASN A 1 199 ? -19.921 -7.560 23.487 1.00 92.56 199 ASN A CA 1
ATOM 1590 C C . ASN A 1 199 ? -18.457 -7.091 23.434 1.00 92.56 199 ASN A C 1
ATOM 1592 O O . ASN A 1 199 ? -17.884 -6.992 22.345 1.00 92.56 199 ASN A O 1
ATOM 1596 N N . ILE A 1 200 ? -17.835 -6.822 24.586 1.00 89.56 200 ILE A N 1
ATOM 1597 C CA . ILE A 1 200 ? -16.405 -6.484 24.686 1.00 89.56 200 ILE A CA 1
ATOM 1598 C C . ILE A 1 200 ? -15.550 -7.659 24.199 1.00 89.56 200 ILE A C 1
ATOM 1600 O O . ILE A 1 200 ? -14.646 -7.478 23.382 1.00 89.56 200 ILE A O 1
ATOM 1604 N N . HIS A 1 201 ? -15.866 -8.885 24.622 1.00 91.50 201 HIS A N 1
ATOM 1605 C CA . HIS A 1 201 ? -15.150 -10.081 24.181 1.00 91.50 201 HIS A CA 1
ATOM 1606 C C . HIS A 1 201 ? -15.235 -10.286 22.658 1.00 91.50 201 HIS A C 1
ATOM 1608 O O . HIS A 1 201 ? -14.228 -10.587 22.009 1.00 91.50 201 HIS A O 1
ATOM 1614 N N . ALA A 1 202 ? -16.414 -10.078 22.066 1.00 91.00 202 ALA A N 1
ATOM 1615 C CA . ALA A 1 202 ? -16.601 -10.145 20.620 1.00 91.00 202 ALA A CA 1
ATOM 1616 C C . ALA A 1 202 ? -15.788 -9.067 19.881 1.00 91.00 202 ALA A C 1
ATOM 1618 O O . ALA A 1 202 ? -15.114 -9.381 18.897 1.00 91.00 202 ALA A O 1
ATOM 1619 N N . LEU A 1 203 ? -15.790 -7.820 20.369 1.00 89.00 203 LEU A N 1
ATOM 1620 C CA . LEU A 1 203 ? -14.963 -6.750 19.801 1.00 89.00 203 LEU A CA 1
ATOM 1621 C C . LEU A 1 203 ? -13.469 -7.071 19.892 1.00 89.00 203 LEU A C 1
ATOM 1623 O O . LEU A 1 203 ? -12.763 -6.897 18.901 1.00 89.00 203 LEU A O 1
ATOM 1627 N N . ASN A 1 204 ? -13.000 -7.602 21.022 1.00 89.31 204 ASN A N 1
ATOM 1628 C CA . ASN A 1 204 ? -11.603 -8.000 21.207 1.00 89.31 204 ASN A CA 1
ATOM 1629 C C . ASN A 1 204 ? -11.169 -9.085 20.211 1.00 89.31 204 ASN A C 1
ATOM 1631 O O . ASN A 1 204 ? -10.097 -8.980 19.616 1.00 89.31 204 ASN A O 1
ATOM 1635 N N . LYS A 1 205 ? -12.018 -10.087 19.946 1.00 91.69 205 LYS A N 1
ATOM 1636 C CA . LYS A 1 205 ? -11.755 -11.092 18.899 1.00 91.69 205 LYS A CA 1
ATOM 1637 C C . LYS A 1 205 ? -11.620 -10.459 17.518 1.00 91.69 205 LYS A C 1
ATOM 1639 O O . LYS A 1 205 ? -10.714 -10.797 16.759 1.00 91.69 205 LYS A O 1
ATOM 1644 N N . GLN A 1 206 ? -12.513 -9.531 17.186 1.00 89.56 206 GLN A N 1
ATOM 1645 C CA . GLN A 1 206 ? -12.443 -8.840 15.905 1.00 89.56 206 GLN A CA 1
ATOM 1646 C C . GLN A 1 206 ? -11.233 -7.903 15.802 1.00 89.56 206 GLN A C 1
ATOM 1648 O O . GLN A 1 206 ? -10.691 -7.751 14.710 1.00 89.56 206 GLN A O 1
ATOM 1653 N N . LEU A 1 207 ? -10.835 -7.259 16.902 1.00 88.06 207 LEU A N 1
ATOM 1654 C CA . LEU A 1 207 ? -9.648 -6.410 16.974 1.00 88.06 207 LEU A CA 1
ATOM 1655 C C . LEU A 1 207 ? -8.382 -7.237 16.746 1.00 88.06 207 LEU A C 1
ATOM 1657 O O . LEU A 1 207 ? -7.539 -6.840 15.950 1.00 88.06 207 LEU A O 1
ATOM 1661 N N . LEU A 1 208 ? -8.278 -8.405 17.386 1.00 89.88 208 LEU A N 1
ATOM 1662 C CA . LEU A 1 208 ? -7.150 -9.316 17.197 1.00 89.88 208 LEU A CA 1
ATOM 1663 C C . LEU A 1 208 ? -7.016 -9.744 15.733 1.00 89.88 208 LEU A C 1
ATOM 1665 O O . LEU A 1 208 ? -5.930 -9.652 15.173 1.00 89.88 208 LEU A O 1
ATOM 1669 N N . LYS A 1 209 ? -8.127 -10.141 15.097 1.00 89.81 209 LYS A N 1
ATOM 1670 C CA . LYS A 1 209 ? -8.126 -10.481 13.669 1.00 89.81 209 LYS A CA 1
ATOM 1671 C C . LYS A 1 209 ? -7.608 -9.318 12.817 1.00 89.81 209 LYS A C 1
ATOM 1673 O O . LYS A 1 209 ? -6.760 -9.526 11.964 1.00 89.81 209 LYS A O 1
ATOM 1678 N N . ARG A 1 210 ? -8.069 -8.094 13.087 1.00 85.31 210 ARG A N 1
ATOM 1679 C CA . ARG A 1 210 ? -7.640 -6.911 12.327 1.00 85.31 210 ARG A CA 1
ATOM 1680 C C . ARG A 1 210 ? -6.178 -6.549 12.535 1.00 85.31 210 ARG A C 1
ATOM 1682 O O . ARG A 1 210 ? -5.541 -6.129 11.582 1.00 85.31 210 ARG A O 1
ATOM 1689 N N . LYS A 1 211 ? -5.633 -6.754 13.735 1.00 82.00 211 LYS A N 1
ATOM 1690 C CA . LYS A 1 211 ? -4.194 -6.591 13.978 1.00 82.00 211 LYS A CA 1
ATOM 1691 C C . LYS A 1 211 ? -3.364 -7.580 13.155 1.00 82.00 211 LYS A C 1
ATOM 1693 O O . LYS A 1 211 ? -2.377 -7.172 12.564 1.00 82.00 211 LYS A O 1
ATOM 1698 N N . ILE A 1 212 ? -3.808 -8.835 13.054 1.00 88.19 212 ILE A N 1
ATOM 1699 C CA . ILE A 1 212 ? -3.155 -9.840 12.199 1.00 88.19 212 ILE A CA 1
ATOM 1700 C C . ILE A 1 212 ? -3.220 -9.426 10.724 1.00 88.19 212 ILE A C 1
ATOM 1702 O O . ILE A 1 212 ? -2.201 -9.454 10.043 1.00 88.19 212 ILE A O 1
ATOM 1706 N N . ASP A 1 213 ? -4.397 -9.016 10.238 1.00 82.62 213 ASP A N 1
ATOM 1707 C CA . ASP A 1 213 ? -4.566 -8.556 8.852 1.00 82.62 213 ASP A CA 1
ATOM 1708 C C . ASP A 1 213 ? -3.628 -7.366 8.548 1.00 82.62 213 ASP A C 1
ATOM 1710 O O . ASP A 1 213 ? -2.957 -7.346 7.517 1.00 82.62 213 ASP A O 1
ATOM 1714 N N . LEU A 1 214 ? -3.511 -6.417 9.483 1.00 81.00 214 LEU A N 1
ATOM 1715 C CA . LEU A 1 214 ? -2.614 -5.262 9.395 1.00 81.00 214 LEU A CA 1
ATOM 1716 C C . LEU A 1 214 ? -1.136 -5.684 9.305 1.00 81.00 214 LEU A C 1
ATOM 1718 O O . LEU A 1 214 ? -0.401 -5.168 8.462 1.00 81.00 214 LEU A O 1
ATOM 1722 N N . ASP A 1 215 ? -0.693 -6.637 10.128 1.00 82.81 215 ASP A N 1
ATOM 1723 C CA . ASP A 1 215 ? 0.689 -7.138 10.106 1.00 82.81 215 ASP A CA 1
ATOM 1724 C C . ASP A 1 215 ? 1.027 -7.864 8.790 1.00 82.81 215 ASP A C 1
ATOM 1726 O O . ASP A 1 215 ? 2.147 -7.750 8.279 1.00 82.81 215 ASP A O 1
ATOM 1730 N N . ILE A 1 216 ? 0.052 -8.560 8.195 1.00 83.06 216 ILE A N 1
ATOM 1731 C CA . ILE A 1 216 ? 0.196 -9.167 6.863 1.00 83.06 216 ILE A CA 1
ATOM 1732 C C . ILE A 1 216 ? 0.387 -8.078 5.803 1.00 83.06 216 ILE A C 1
ATOM 1734 O O . ILE A 1 216 ? 1.319 -8.161 5.004 1.00 83.06 216 ILE A O 1
ATOM 1738 N N . VAL A 1 217 ? -0.450 -7.035 5.811 1.00 78.31 217 VAL A N 1
ATOM 1739 C CA . VAL A 1 217 ? -0.334 -5.921 4.856 1.00 78.31 217 VAL A CA 1
ATOM 1740 C C . VAL A 1 217 ? 1.013 -5.208 5.003 1.00 78.31 217 VAL A C 1
ATOM 1742 O O . VAL A 1 217 ? 1.659 -4.945 3.993 1.00 78.31 217 VAL A O 1
ATOM 1745 N N . ARG A 1 218 ? 1.489 -4.969 6.234 1.00 76.81 218 ARG A N 1
ATOM 1746 C CA . ARG A 1 218 ? 2.830 -4.400 6.479 1.00 76.81 218 ARG A CA 1
ATOM 1747 C C . ARG A 1 218 ? 3.945 -5.247 5.888 1.00 76.81 218 ARG A C 1
ATOM 1749 O O . ARG A 1 218 ? 4.868 -4.710 5.289 1.00 76.81 218 ARG A O 1
ATOM 1756 N N . THR A 1 219 ? 3.865 -6.560 6.074 1.00 84.19 219 THR A N 1
ATOM 1757 C CA . THR A 1 219 ? 4.881 -7.485 5.565 1.00 84.19 219 THR A CA 1
ATOM 1758 C C . THR A 1 219 ? 4.900 -7.472 4.038 1.00 84.19 219 THR A C 1
ATOM 1760 O O . THR A 1 219 ? 5.968 -7.397 3.437 1.00 84.19 219 THR A O 1
ATOM 1763 N N . ASN A 1 220 ? 3.724 -7.486 3.407 1.00 79.25 220 ASN A N 1
ATOM 1764 C CA . ASN A 1 220 ? 3.606 -7.416 1.951 1.00 79.25 220 ASN A CA 1
ATOM 1765 C C . ASN A 1 220 ? 4.132 -6.089 1.394 1.00 79.25 220 ASN A C 1
ATOM 1767 O O . ASN A 1 220 ? 4.814 -6.099 0.372 1.00 79.25 220 ASN A O 1
ATOM 1771 N N . LEU A 1 221 ? 3.851 -4.971 2.071 1.00 73.69 221 LEU A N 1
ATOM 1772 C CA . LEU A 1 221 ? 4.373 -3.661 1.685 1.00 73.69 221 LEU A CA 1
ATOM 1773 C C . LEU A 1 221 ? 5.905 -3.647 1.743 1.00 73.69 221 LEU A C 1
ATOM 1775 O O . LEU A 1 221 ? 6.532 -3.310 0.750 1.00 73.69 221 LEU A O 1
ATOM 1779 N N . ALA A 1 222 ? 6.506 -4.129 2.834 1.00 73.38 222 ALA A N 1
ATOM 1780 C CA . ALA A 1 222 ? 7.963 -4.178 2.973 1.00 73.38 222 ALA A CA 1
ATOM 1781 C C . ALA A 1 222 ? 8.645 -5.044 1.894 1.00 73.38 222 ALA A C 1
ATOM 1783 O O . ALA A 1 222 ? 9.717 -4.702 1.399 1.00 73.38 222 ALA A O 1
ATOM 1784 N N . VAL A 1 223 ? 8.033 -6.171 1.511 1.00 79.56 223 VAL A N 1
ATOM 1785 C CA . VAL A 1 223 ? 8.536 -7.002 0.401 1.00 79.56 223 VAL A CA 1
ATOM 1786 C C . VAL A 1 223 ? 8.471 -6.235 -0.918 1.00 79.56 223 VAL A C 1
ATOM 1788 O O . VAL A 1 223 ? 9.436 -6.229 -1.678 1.00 79.56 223 VAL A O 1
ATOM 1791 N N . SER A 1 224 ? 7.348 -5.570 -1.174 1.00 72.94 224 SER A N 1
ATOM 1792 C CA . SER A 1 224 ? 7.126 -4.830 -2.412 1.00 72.94 224 SER A CA 1
ATOM 1793 C C . SER A 1 224 ? 8.011 -3.576 -2.516 1.00 72.94 224 SER A C 1
ATOM 1795 O O . SER A 1 224 ? 8.524 -3.281 -3.593 1.00 72.94 224 SER A O 1
ATOM 1797 N N . GLU A 1 225 ? 8.296 -2.890 -1.407 1.00 70.06 225 GLU A N 1
ATOM 1798 C CA . GLU A 1 225 ? 9.289 -1.806 -1.323 1.00 70.06 225 GLU A CA 1
ATOM 1799 C C . GLU A 1 225 ? 10.707 -2.304 -1.637 1.00 70.06 225 GLU A C 1
ATOM 1801 O O . GLU A 1 225 ? 11.417 -1.696 -2.437 1.00 70.06 225 GLU A O 1
ATOM 1806 N N . ALA A 1 226 ? 11.110 -3.451 -1.082 1.00 73.88 226 ALA A N 1
ATOM 1807 C CA . ALA A 1 226 ? 12.425 -4.026 -1.360 1.00 73.88 226 ALA A CA 1
ATOM 1808 C C . ALA A 1 226 ? 12.583 -4.446 -2.832 1.00 73.88 226 ALA A C 1
ATOM 1810 O O . ALA A 1 226 ? 13.655 -4.297 -3.420 1.00 73.88 226 ALA A O 1
ATOM 1811 N N . ASP A 1 227 ? 11.530 -4.983 -3.449 1.00 73.38 227 ASP A N 1
ATOM 1812 C CA . ASP A 1 227 ? 11.547 -5.319 -4.875 1.00 73.38 227 ASP A CA 1
ATOM 1813 C C . ASP A 1 227 ? 11.552 -4.062 -5.759 1.00 73.38 227 ASP A C 1
ATOM 1815 O O . ASP A 1 227 ? 12.245 -4.023 -6.779 1.00 73.38 227 ASP A O 1
ATOM 1819 N N . PHE A 1 228 ? 10.867 -3.003 -5.330 1.00 70.81 228 PHE A N 1
ATOM 1820 C CA . PHE A 1 228 ? 10.897 -1.696 -5.980 1.00 70.81 228 PHE A CA 1
ATOM 1821 C C . PHE A 1 228 ? 12.296 -1.056 -5.953 1.00 70.81 228 PHE A C 1
ATOM 1823 O O . PHE A 1 228 ? 12.765 -0.558 -6.977 1.00 70.81 228 PHE A O 1
ATOM 1830 N N . GLU A 1 229 ? 13.018 -1.131 -4.831 1.00 70.19 229 GLU A N 1
ATOM 1831 C CA . GLU A 1 229 ? 14.412 -0.666 -4.736 1.00 70.19 229 GLU A CA 1
ATOM 1832 C C . GLU A 1 229 ? 15.359 -1.431 -5.674 1.00 70.19 229 GLU A C 1
ATOM 1834 O O . GLU A 1 229 ? 16.243 -0.830 -6.298 1.00 70.19 229 GLU A O 1
ATOM 1839 N N . LYS A 1 230 ? 15.167 -2.750 -5.818 1.00 75.25 230 LYS A N 1
ATOM 1840 C CA . LYS A 1 230 ? 15.946 -3.563 -6.768 1.00 75.25 230 LYS A CA 1
ATOM 1841 C C . LYS A 1 230 ? 15.686 -3.140 -8.209 1.00 75.25 230 LYS A C 1
ATOM 1843 O O . LYS A 1 230 ? 16.644 -2.979 -8.962 1.00 75.25 230 LYS A O 1
ATOM 1848 N N . LEU A 1 231 ? 14.421 -2.940 -8.588 1.00 71.25 231 LEU A N 1
ATOM 1849 C CA . LEU A 1 231 ? 14.058 -2.469 -9.929 1.00 71.25 231 LEU A CA 1
ATOM 1850 C C . LEU A 1 231 ? 14.639 -1.080 -10.204 1.00 71.25 231 LEU A C 1
ATOM 1852 O O . LEU A 1 231 ? 15.262 -0.879 -11.242 1.00 71.25 231 LEU A O 1
ATOM 1856 N N . SER A 1 232 ? 14.530 -0.163 -9.239 1.00 70.75 232 SER A N 1
ATOM 1857 C CA . SER A 1 232 ? 15.142 1.168 -9.312 1.00 70.75 232 SER A CA 1
ATOM 1858 C C . SER A 1 232 ? 16.651 1.084 -9.570 1.00 70.75 232 SER A C 1
ATOM 1860 O O . SER A 1 232 ? 17.177 1.696 -10.498 1.00 70.75 232 SER A O 1
ATOM 1862 N N . SER A 1 233 ? 17.350 0.242 -8.802 1.00 73.25 233 SER A N 1
ATOM 1863 C CA . SER A 1 233 ? 18.791 0.022 -8.962 1.00 73.25 233 SER A CA 1
ATOM 1864 C C . SER A 1 233 ? 19.139 -0.593 -10.320 1.00 73.25 233 SER A C 1
ATOM 1866 O O . SER A 1 233 ? 20.155 -0.236 -10.911 1.00 73.25 233 SER A O 1
ATOM 1868 N N . SER A 1 234 ? 18.296 -1.493 -10.837 1.00 74.00 234 SER A N 1
ATOM 1869 C CA . SER A 1 234 ? 18.478 -2.106 -12.156 1.00 74.00 234 SER A CA 1
ATOM 1870 C C . SER A 1 234 ? 18.341 -1.087 -13.287 1.00 74.00 234 SER A C 1
ATOM 1872 O O . SER A 1 234 ? 19.151 -1.106 -14.211 1.00 74.00 234 SER A O 1
ATOM 1874 N N . ILE A 1 235 ? 17.360 -0.182 -13.203 1.00 71.38 235 ILE A N 1
ATOM 1875 C CA . ILE A 1 235 ? 17.168 0.903 -14.177 1.00 71.38 235 ILE A CA 1
ATOM 1876 C C . ILE A 1 235 ? 18.396 1.824 -14.187 1.00 71.38 235 ILE A C 1
ATOM 1878 O O . ILE A 1 235 ? 18.953 2.098 -15.247 1.00 71.38 235 ILE A O 1
ATOM 1882 N N . VAL A 1 236 ? 18.875 2.241 -13.009 1.00 72.12 236 VAL A N 1
ATOM 1883 C CA . VAL A 1 236 ? 20.083 3.079 -12.888 1.00 72.12 236 VAL A CA 1
ATOM 1884 C C . VAL A 1 236 ? 21.330 2.360 -13.414 1.00 72.12 236 VAL A C 1
ATOM 1886 O O . VAL A 1 236 ? 22.155 2.968 -14.093 1.00 72.12 236 VAL A O 1
ATOM 1889 N N . GLY A 1 237 ? 21.480 1.066 -13.119 1.00 72.19 237 GLY A N 1
ATOM 1890 C CA . GLY A 1 237 ? 22.604 0.261 -13.599 1.00 72.19 237 GLY A CA 1
ATOM 1891 C C . GLY A 1 237 ? 22.642 0.169 -15.122 1.00 72.19 237 GLY A C 1
ATOM 1892 O O . GLY A 1 237 ? 23.685 0.419 -15.725 1.00 72.19 237 GLY A O 1
ATOM 1893 N N . LYS A 1 238 ? 21.492 -0.100 -15.745 1.00 71.06 238 LYS A N 1
ATOM 1894 C CA . LYS A 1 238 ? 21.357 -0.096 -17.204 1.00 71.06 238 LYS A CA 1
ATOM 1895 C C . LYS A 1 238 ? 21.682 1.279 -17.798 1.00 71.06 238 LYS A C 1
ATOM 1897 O O . LYS A 1 238 ? 22.308 1.338 -18.853 1.00 71.06 238 LYS A O 1
ATOM 1902 N N . ASP A 1 239 ? 21.350 2.372 -17.101 1.00 69.19 239 ASP A N 1
ATOM 1903 C CA . ASP A 1 239 ? 21.586 3.742 -17.601 1.00 69.19 239 ASP A CA 1
ATOM 1904 C C . ASP A 1 239 ? 23.067 4.061 -17.691 1.00 69.19 239 ASP A C 1
ATOM 1906 O O . ASP A 1 239 ? 23.553 4.624 -18.673 1.00 69.19 239 ASP A O 1
ATOM 1910 N N . LEU A 1 240 ? 23.819 3.580 -16.709 1.00 72.12 240 LEU A N 1
ATOM 1911 C CA . LEU A 1 240 ? 25.270 3.638 -16.735 1.00 72.12 240 LEU A CA 1
ATOM 1912 C C . LEU A 1 240 ? 25.870 2.748 -17.834 1.00 72.12 240 LEU A C 1
ATOM 1914 O O . LEU A 1 240 ? 26.832 3.164 -18.480 1.00 72.12 240 LEU A O 1
ATOM 1918 N N . GLU A 1 241 ? 25.328 1.548 -18.071 1.00 73.00 241 GLU A N 1
ATOM 1919 C CA . GLU A 1 241 ? 25.774 0.679 -19.173 1.00 73.00 241 GLU A CA 1
ATOM 1920 C C . GLU A 1 241 ? 25.569 1.340 -20.538 1.00 73.00 241 GLU A C 1
ATOM 1922 O O . GLU A 1 241 ? 26.499 1.350 -21.349 1.00 73.00 241 GLU A O 1
ATOM 1927 N N . LEU A 1 242 ? 24.400 1.944 -20.775 1.00 67.19 242 LEU A N 1
ATOM 1928 C CA . LEU A 1 242 ? 24.115 2.674 -22.009 1.00 67.19 242 LEU A CA 1
ATOM 1929 C C . LEU A 1 242 ? 25.110 3.813 -22.219 1.00 67.19 242 LEU A C 1
ATOM 1931 O O . LEU A 1 242 ? 25.807 3.823 -23.236 1.00 67.19 242 LEU A O 1
ATOM 1935 N N . ARG A 1 243 ? 25.262 4.708 -21.233 1.00 65.31 243 ARG A N 1
ATOM 1936 C CA . ARG A 1 243 ? 26.209 5.835 -21.316 1.00 65.31 243 ARG A CA 1
ATOM 1937 C C . ARG A 1 243 ? 27.641 5.370 -21.605 1.00 65.31 243 ARG A C 1
ATOM 1939 O O . ARG A 1 243 ? 28.308 5.933 -22.468 1.00 65.31 243 ARG A O 1
ATOM 1946 N N . ASN A 1 244 ? 28.104 4.306 -20.946 1.00 65.44 244 ASN A N 1
ATOM 1947 C CA . ASN A 1 244 ? 29.456 3.774 -21.149 1.00 65.44 244 ASN A CA 1
ATOM 1948 C C . ASN A 1 244 ? 29.632 3.088 -22.514 1.00 65.44 244 ASN A C 1
ATOM 1950 O O . ASN A 1 244 ? 30.688 3.208 -23.136 1.00 65.44 244 ASN A O 1
ATOM 1954 N N . SER A 1 245 ? 28.614 2.367 -22.992 1.00 60.91 245 SER A N 1
ATOM 1955 C CA . SER A 1 245 ? 28.654 1.690 -24.296 1.00 60.91 245 SER A CA 1
ATOM 1956 C C . SER A 1 245 ? 28.715 2.672 -25.469 1.00 60.91 245 SER A C 1
ATOM 1958 O O . SER A 1 245 ? 29.331 2.368 -26.492 1.00 60.91 245 SER A O 1
ATOM 1960 N N . VAL A 1 246 ? 28.138 3.861 -25.289 1.00 56.12 246 VAL A N 1
ATOM 1961 C CA . VAL A 1 246 ? 28.230 4.986 -26.220 1.00 56.12 246 VAL A CA 1
ATOM 1962 C C . VAL A 1 246 ? 29.638 5.592 -26.191 1.00 56.12 246 VA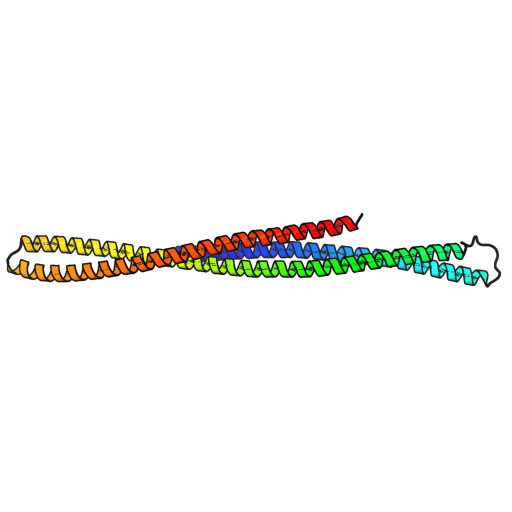L A C 1
ATOM 1964 O O . VAL A 1 246 ? 30.264 5.730 -27.238 1.00 56.12 246 VAL A O 1
ATOM 1967 N N . GLN A 1 247 ? 30.197 5.836 -25.002 1.00 52.72 247 GLN A N 1
ATOM 1968 C CA . GLN A 1 247 ? 31.509 6.477 -24.831 1.00 52.72 247 GLN A CA 1
ATOM 1969 C C . GLN A 1 247 ? 32.690 5.649 -25.371 1.00 52.72 247 GLN A C 1
ATOM 1971 O O . GLN A 1 247 ? 33.669 6.202 -25.866 1.00 52.72 247 GLN A O 1
ATOM 1976 N N . ILE A 1 248 ? 32.608 4.314 -25.314 1.00 48.31 248 ILE A N 1
ATOM 1977 C CA . ILE A 1 248 ? 33.641 3.416 -25.866 1.00 48.31 248 ILE A CA 1
ATOM 1978 C C . ILE A 1 248 ? 33.661 3.443 -27.407 1.00 48.31 248 ILE A C 1
ATOM 1980 O O . ILE A 1 248 ? 34.683 3.113 -27.999 1.00 48.31 248 ILE A O 1
ATOM 1984 N N . ARG A 1 249 ? 32.568 3.847 -28.072 1.00 48.19 249 ARG A N 1
ATOM 1985 C CA . ARG A 1 249 ? 32.493 3.916 -29.545 1.00 48.19 249 ARG A CA 1
ATOM 1986 C C . ARG A 1 249 ? 32.980 5.247 -30.131 1.00 48.19 249 ARG A C 1
ATOM 1988 O O . ARG A 1 249 ? 33.116 5.338 -31.347 1.00 48.19 249 ARG A O 1
ATOM 1995 N N . GLU A 1 250 ? 33.244 6.251 -29.294 1.00 41.44 250 GLU A N 1
ATOM 1996 C CA . GLU A 1 250 ? 33.778 7.561 -29.704 1.00 41.44 250 GLU A CA 1
ATOM 1997 C C . GLU A 1 250 ? 35.320 7.616 -29.774 1.00 41.44 250 GLU A C 1
ATOM 1999 O O . GLU A 1 250 ? 35.869 8.616 -30.243 1.00 41.44 250 GLU A O 1
ATOM 2004 N N . VAL A 1 251 ? 36.019 6.561 -29.327 1.00 38.41 251 VAL A N 1
ATOM 2005 C CA . VAL A 1 251 ? 37.495 6.434 -29.328 1.00 38.41 251 VAL A CA 1
ATOM 2006 C C . VAL A 1 251 ? 37.960 5.493 -30.434 1.00 38.41 251 VAL A C 1
ATOM 2008 O O . VAL A 1 251 ? 38.943 5.850 -31.123 1.00 38.41 251 VAL A O 1
#

Foldseek 3Di:
DVVVVVVVVVVVVLVVVVVVVVVVVVVLVVVVVVVVVVVVVVLVVVLVVLVVVLVVLVVLLVVVVVVVVDDDDDDPRDDNVVSVVVNVVSVVVSVVSVVVVVVVVVVVVVLVVVLVVLVVVLVVLSVVLVVLVVVLVVLVVVLVVLVVVLVVLVVVLVVLVVVLVVLVVCLVVDDPVSVVVSVVVNVVSVVVSVVSVVVSVVSVVVSVVSVVVSVVSVVVSVVSVVVSVVSVVVSVVSSVVSVVVVVVVVD

Sequence (251 aa):
MVAAVDDEFSKLELEKEREVAALKLKEVWAESVDEAERLVTASATSQNNLAGKLYQLRYTKAEITAFSEGNYEEKEIVDEEEIEEMADGLNKELEVAREREEQALLYNAEYADEYEALISQYEDRLDDNVKLSLKLEEDKRQVEDKTAKILSRDLALNQLTSELAELKEKAASGSQHEAELAEYHIRALNDEISDMKCNIHALNKQLLKRKIDLDIVRTNLAVSEADFEKLSSSIVGKDLELRNSVQIREV

Organism: NCBI:txid39325

pLDDT: mean 71.83, std 14.56, range [38.19, 94.0]

Radius of gyration: 42.21 Å; chains: 1; bounding box: 90×30×132 Å